Protein AF-A0A6H9LQ82-F1 (afdb_monomer_lite)

Secondary structure (DSSP, 8-state):
--THHHHHHHHHHHHHHHHTT-S---PPP-----------------------------------------PPPHHHHHHHHHHSTTHHHHHTT-HHHHHHHHHHHHHHHHHHHHHHHHHHHHHHHHHHHHHHHH----TT--HHHHHHHHH-SBHHHHHHHHHHH-TTS----SSTTT--B-S-HHHHHHHHHHHHHHHHHHHHHHHHHHHHHHHHHHHHHHHHHHHHHHHHHHHHHHHHHH---EEEEE-TTSSS--EEEEE----

pLDDT: mean 76.28, std 25.63, range [25.38, 98.75]

Structure (mmCIF, N/CA/C/O backbone):
data_AF-A0A6H9LQ82-F1
#
_entry.id   AF-A0A6H9LQ82-F1
#
loop_
_atom_site.group_PDB
_atom_site.id
_atom_site.type_symbol
_atom_site.label_atom_id
_atom_site.label_alt_id
_atom_site.label_comp_id
_atom_site.label_asym_id
_atom_site.label_entity_id
_atom_site.label_seq_id
_atom_site.pdbx_PDB_ins_code
_atom_site.Cartn_x
_atom_site.Cartn_y
_atom_site.Cartn_z
_atom_site.occupancy
_atom_site.B_iso_or_equiv
_atom_site.auth_seq_id
_atom_site.auth_comp_id
_atom_site.auth_asym_id
_atom_site.auth_atom_id
_atom_site.pdbx_PDB_model_num
ATOM 1 N N . MET A 1 1 ? -4.247 -11.956 33.422 1.00 45.41 1 MET A N 1
ATOM 2 C CA . MET A 1 1 ? -3.266 -11.405 32.460 1.00 45.41 1 MET A CA 1
ATOM 3 C C . MET A 1 1 ? -3.564 -9.917 32.278 1.00 45.41 1 MET A C 1
ATOM 5 O O . MET A 1 1 ? -4.656 -9.575 31.847 1.00 45.41 1 MET A O 1
ATOM 9 N N . LYS A 1 2 ? -2.691 -9.041 32.795 1.00 38.75 2 LYS A N 1
ATOM 10 C CA . LYS A 1 2 ? -2.957 -7.606 33.029 1.00 38.75 2 LYS A CA 1
ATOM 11 C C . LYS A 1 2 ? -2.915 -6.787 31.724 1.00 38.75 2 LYS A C 1
ATOM 13 O O . LYS A 1 2 ? -2.070 -7.036 30.870 1.00 38.75 2 LYS A O 1
ATOM 18 N N . MET A 1 3 ? -3.774 -5.763 31.631 1.00 43.75 3 MET A N 1
ATOM 19 C CA . MET A 1 3 ? -3.928 -4.792 30.521 1.00 43.75 3 MET A CA 1
ATOM 20 C C . MET A 1 3 ? -2.629 -4.160 29.986 1.00 43.75 3 MET A C 1
ATOM 22 O O . MET A 1 3 ? -2.626 -3.682 28.855 1.00 43.75 3 MET A O 1
ATOM 26 N N . LYS A 1 4 ? -1.526 -4.175 30.749 1.00 47.69 4 LYS A N 1
ATOM 27 C CA . LYS A 1 4 ? -0.227 -3.651 30.300 1.00 47.69 4 LYS A CA 1
ATOM 28 C C . LYS A 1 4 ? 0.336 -4.398 29.088 1.00 47.69 4 LYS A C 1
ATOM 30 O O . LYS A 1 4 ? 0.975 -3.758 28.264 1.00 47.69 4 LYS A O 1
ATOM 35 N N . ASN A 1 5 ? 0.041 -5.692 28.938 1.00 48.66 5 ASN A N 1
ATOM 36 C CA . ASN A 1 5 ? 0.683 -6.535 27.923 1.00 48.66 5 ASN A CA 1
ATOM 37 C C . ASN A 1 5 ? 0.155 -6.279 26.501 1.00 48.66 5 ASN A C 1
ATOM 39 O O . ASN A 1 5 ? 0.886 -6.452 25.536 1.00 48.66 5 ASN A O 1
ATOM 43 N N . ILE A 1 6 ? -1.098 -5.838 26.350 1.00 52.62 6 ILE A N 1
ATOM 44 C CA . ILE A 1 6 ? -1.701 -5.611 25.023 1.00 52.62 6 ILE A CA 1
ATOM 45 C C . ILE A 1 6 ? -1.169 -4.321 24.389 1.00 52.62 6 ILE A C 1
ATOM 47 O O . ILE A 1 6 ? -0.889 -4.307 23.196 1.00 52.62 6 ILE A O 1
ATOM 51 N N . GLN A 1 7 ? -0.958 -3.265 25.182 1.00 51.69 7 GLN A N 1
ATOM 52 C CA . GLN A 1 7 ? -0.325 -2.038 24.690 1.00 51.69 7 GLN A CA 1
ATOM 53 C C . GLN A 1 7 ? 1.153 -2.251 24.339 1.00 51.69 7 GLN A C 1
ATOM 55 O O . GLN A 1 7 ? 1.617 -1.695 23.350 1.00 51.69 7 GLN A O 1
ATOM 60 N N . THR A 1 8 ? 1.877 -3.097 25.083 1.00 51.62 8 THR A N 1
ATOM 61 C CA . THR A 1 8 ? 3.264 -3.456 24.733 1.00 51.62 8 THR A CA 1
ATOM 62 C C . THR A 1 8 ? 3.315 -4.249 23.434 1.00 51.62 8 THR A C 1
ATOM 64 O O . THR A 1 8 ? 4.109 -3.910 22.568 1.00 51.62 8 THR A O 1
ATOM 67 N N . ILE A 1 9 ? 2.430 -5.233 23.242 1.00 56.84 9 ILE A N 1
ATOM 68 C CA . ILE A 1 9 ? 2.354 -5.998 21.986 1.00 56.84 9 ILE A CA 1
ATOM 69 C C . ILE A 1 9 ? 2.053 -5.070 20.796 1.00 56.84 9 ILE A C 1
ATOM 71 O O . ILE A 1 9 ? 2.701 -5.181 19.761 1.00 56.84 9 ILE A O 1
ATOM 75 N N . PHE A 1 10 ? 1.146 -4.101 20.956 1.00 52.16 10 PHE A N 1
ATOM 76 C CA . PHE A 1 10 ? 0.837 -3.116 19.910 1.00 52.16 10 PHE A CA 1
ATOM 77 C C . PHE A 1 10 ? 2.030 -2.200 19.591 1.00 52.16 10 PHE A C 1
ATOM 79 O O . PHE A 1 10 ? 2.318 -1.940 18.426 1.00 52.16 10 PHE A O 1
ATOM 86 N N . SER A 1 11 ? 2.769 -1.767 20.617 1.00 50.25 11 SER A N 1
ATOM 87 C CA . SER A 1 11 ? 3.983 -0.962 20.449 1.00 50.25 11 SER A CA 1
ATOM 88 C C . SER A 1 11 ? 5.119 -1.752 19.788 1.00 50.25 11 SER A C 1
ATOM 90 O O . SER A 1 11 ? 5.858 -1.184 18.992 1.00 50.25 11 SER A O 1
ATOM 92 N N . TYR A 1 12 ? 5.235 -3.058 20.058 1.00 50.09 12 TYR A N 1
ATOM 93 C CA . TYR A 1 12 ? 6.213 -3.940 19.411 1.00 50.09 12 TYR A CA 1
ATOM 94 C C . TYR A 1 12 ? 5.878 -4.212 17.943 1.00 50.09 12 TYR A C 1
ATOM 96 O O . TYR A 1 12 ? 6.792 -4.248 17.128 1.00 50.09 12 TYR A O 1
ATOM 104 N N . ILE A 1 13 ? 4.598 -4.350 17.583 1.00 53.41 13 ILE A N 1
ATOM 105 C CA . ILE A 1 13 ? 4.174 -4.534 16.183 1.00 53.41 13 ILE A CA 1
ATOM 106 C C . ILE A 1 13 ? 4.440 -3.260 15.364 1.00 53.41 13 ILE A C 1
ATOM 108 O O . ILE A 1 13 ? 4.900 -3.349 14.229 1.00 53.41 13 ILE A O 1
ATOM 112 N N . ILE A 1 14 ? 4.236 -2.078 15.957 1.00 48.44 14 ILE A N 1
ATOM 113 C CA . ILE A 1 14 ? 4.576 -0.788 15.334 1.00 48.44 14 ILE A CA 1
ATOM 114 C C . ILE A 1 14 ? 6.105 -0.596 15.247 1.00 48.44 14 ILE A C 1
ATOM 116 O O . ILE A 1 14 ? 6.600 -0.112 14.233 1.00 48.44 14 ILE A O 1
ATOM 120 N N . PHE A 1 15 ? 6.874 -1.020 16.257 1.00 43.34 15 PHE A N 1
ATOM 121 C CA . PHE A 1 15 ? 8.341 -0.918 16.254 1.00 43.34 15 PHE A CA 1
ATOM 122 C C . PHE A 1 15 ? 9.009 -1.896 15.268 1.00 43.34 15 PHE A C 1
ATOM 124 O O . PHE A 1 15 ? 9.954 -1.522 14.579 1.00 43.34 15 PHE A O 1
ATOM 131 N N . LEU A 1 16 ? 8.475 -3.116 15.114 1.00 43.16 16 LEU A N 1
ATOM 132 C CA . LEU A 1 16 ? 8.914 -4.076 14.088 1.00 43.16 16 LEU A CA 1
ATOM 133 C C . LEU A 1 16 ? 8.713 -3.542 12.659 1.00 43.16 16 LEU A C 1
ATOM 135 O O . LEU A 1 16 ? 9.473 -3.904 11.762 1.00 43.16 16 LEU A O 1
ATOM 139 N N . PHE A 1 17 ? 7.752 -2.635 12.458 1.00 50.44 17 PHE A N 1
ATOM 140 C CA . PHE A 1 17 ? 7.508 -1.982 11.171 1.00 50.44 17 PHE A CA 1
ATOM 141 C C . PHE A 1 17 ? 8.574 -0.946 10.785 1.00 50.44 17 PHE A C 1
ATOM 143 O O . PHE A 1 17 ? 8.820 -0.756 9.598 1.00 50.44 17 PHE A O 1
ATOM 150 N N . ILE A 1 18 ? 9.244 -0.320 11.759 1.00 46.44 18 ILE A N 1
ATOM 151 C CA . ILE A 1 18 ? 10.322 0.655 11.509 1.00 46.44 18 ILE A CA 1
ATOM 152 C C . ILE A 1 18 ? 11.643 -0.063 11.180 1.00 46.44 18 ILE A C 1
ATOM 154 O O . ILE A 1 18 ? 12.458 0.433 10.407 1.00 46.44 18 ILE A O 1
ATOM 158 N N . VAL A 1 19 ? 11.855 -1.262 11.733 1.00 41.84 19 VAL A N 1
ATOM 159 C CA . VAL A 1 19 ? 13.115 -2.007 11.563 1.00 41.84 19 VAL A CA 1
ATOM 160 C C . VAL A 1 19 ? 13.184 -2.740 10.215 1.00 41.84 19 VAL A C 1
ATOM 162 O O . VAL A 1 19 ? 14.265 -2.879 9.654 1.00 41.84 19 VAL A O 1
ATOM 165 N N . SER A 1 20 ? 12.054 -3.144 9.624 1.00 42.53 20 SER A N 1
ATOM 166 C CA . SER A 1 20 ? 12.059 -3.869 8.340 1.00 42.53 20 SER A CA 1
ATOM 167 C C . SER A 1 20 ? 12.241 -2.983 7.092 1.00 42.53 20 SER A C 1
ATOM 169 O O . SER A 1 20 ? 12.310 -3.512 5.984 1.00 42.53 20 SER A O 1
ATOM 171 N N . SER A 1 21 ? 12.335 -1.655 7.241 1.00 43.75 21 SER A N 1
ATOM 172 C CA . SER A 1 21 ? 12.791 -0.730 6.185 1.00 43.75 21 SER A CA 1
ATOM 173 C C . SER A 1 21 ? 14.312 -0.544 6.150 1.00 43.75 21 SER A C 1
ATOM 175 O O . SER A 1 21 ? 14.812 0.185 5.299 1.00 43.75 21 SER A O 1
ATOM 177 N N . ALA A 1 22 ? 15.062 -1.200 7.041 1.00 39.28 22 ALA A N 1
ATOM 178 C CA . ALA A 1 22 ? 16.518 -1.151 7.047 1.00 39.28 22 ALA A CA 1
ATOM 179 C C . ALA A 1 22 ? 17.110 -2.113 6.001 1.00 39.28 22 ALA A C 1
ATOM 181 O O . ALA A 1 22 ? 17.670 -3.157 6.320 1.00 39.28 22 ALA A O 1
ATOM 182 N N . SER A 1 23 ? 16.991 -1.753 4.728 1.00 40.22 23 SER A N 1
ATOM 183 C CA . SER A 1 23 ? 17.995 -2.113 3.726 1.00 40.22 23 SER A CA 1
ATOM 184 C C . SER A 1 23 ? 18.723 -0.824 3.370 1.00 40.22 23 SER A C 1
ATOM 186 O O . SER A 1 23 ? 18.232 -0.032 2.579 1.00 40.22 23 SER A O 1
ATOM 188 N N . ALA A 1 24 ? 19.820 -0.600 4.098 1.00 39.03 24 ALA A N 1
ATOM 189 C CA . ALA A 1 24 ? 20.917 0.328 3.833 1.00 39.03 24 ALA A CA 1
ATOM 190 C C . ALA A 1 24 ? 20.569 1.626 3.075 1.00 39.03 24 ALA A C 1
ATOM 192 O O . ALA A 1 24 ? 20.697 1.707 1.858 1.00 39.03 24 ALA A O 1
ATOM 193 N N . VAL A 1 25 ? 20.244 2.680 3.825 1.00 33.84 25 VAL A N 1
ATOM 194 C CA . VAL A 1 25 ? 20.605 4.042 3.415 1.00 33.84 25 VAL A CA 1
ATOM 195 C C . VAL A 1 25 ? 21.794 4.424 4.285 1.00 33.84 25 VAL A C 1
ATOM 197 O O . VAL A 1 25 ? 21.643 4.729 5.467 1.00 33.84 25 VAL A O 1
ATOM 200 N N . GLU A 1 26 ? 22.988 4.301 3.716 1.00 33.81 26 GLU A N 1
ATOM 201 C CA . GLU A 1 26 ? 24.230 4.797 4.298 1.00 33.81 26 GLU A CA 1
ATOM 202 C C . GLU A 1 26 ? 24.188 6.329 4.183 1.00 33.81 26 GLU A C 1
ATOM 204 O O . GLU A 1 26 ? 24.420 6.906 3.122 1.00 33.81 26 GLU A O 1
ATOM 209 N N . LEU A 1 27 ? 23.731 6.989 5.249 1.00 31.31 27 LEU A N 1
ATOM 210 C CA . LEU A 1 27 ? 23.673 8.446 5.335 1.00 31.31 27 LEU A CA 1
ATOM 211 C C . LEU A 1 27 ? 25.022 8.952 5.838 1.00 31.31 27 LEU A C 1
ATOM 213 O O . LEU A 1 27 ? 25.451 8.596 6.934 1.00 31.31 27 LEU A O 1
ATOM 217 N N . ALA A 1 28 ? 25.662 9.784 5.018 1.00 32.97 28 ALA A N 1
ATOM 218 C CA . ALA A 1 28 ? 26.845 10.551 5.374 1.00 32.97 28 ALA A CA 1
ATOM 219 C C . ALA A 1 28 ? 26.643 11.304 6.703 1.00 32.97 28 ALA A C 1
ATOM 221 O O . ALA A 1 28 ? 25.580 11.874 6.962 1.00 32.97 28 ALA A O 1
ATOM 222 N N . GLU A 1 29 ? 27.675 11.276 7.543 1.00 43.22 29 GLU A N 1
ATOM 223 C CA . GLU A 1 29 ? 27.710 11.889 8.868 1.00 43.22 29 GLU A CA 1
ATOM 224 C C . GLU A 1 29 ? 27.787 13.421 8.773 1.00 43.22 29 GLU A C 1
ATOM 226 O O . GLU A 1 29 ? 28.750 13.948 8.231 1.00 43.22 29 GLU A O 1
ATOM 231 N N . GLU A 1 30 ? 26.831 14.139 9.372 1.00 37.34 30 GLU A N 1
ATOM 232 C CA . GLU A 1 30 ? 27.020 15.525 9.829 1.00 37.34 30 GLU A CA 1
ATOM 233 C C . GLU A 1 30 ? 26.277 15.738 11.172 1.00 37.34 30 GLU A C 1
ATOM 235 O O . GLU A 1 30 ? 25.179 15.196 11.373 1.00 37.34 30 GLU A O 1
ATOM 240 N N . PRO A 1 31 ? 26.848 16.493 12.134 1.00 43.66 31 PRO A N 1
ATOM 241 C CA . PRO A 1 31 ? 26.444 16.465 13.530 1.00 43.66 31 PRO A CA 1
ATOM 242 C C . PRO A 1 31 ? 25.466 17.598 13.843 1.00 43.66 31 PRO A C 1
ATOM 244 O O . PRO A 1 31 ? 25.861 18.722 14.137 1.00 43.66 31 PRO A O 1
ATOM 247 N N . ILE A 1 32 ? 24.168 17.302 13.881 1.00 34.94 32 ILE A N 1
ATOM 248 C CA . ILE A 1 32 ? 23.197 18.198 14.525 1.00 34.94 32 ILE A CA 1
ATOM 249 C C . ILE A 1 32 ? 22.373 17.387 15.517 1.00 34.94 32 ILE A C 1
ATOM 251 O O . ILE A 1 32 ? 21.269 16.919 15.256 1.00 34.94 32 ILE A O 1
ATOM 255 N N . GLN A 1 33 ? 22.947 17.241 16.709 1.00 46.53 33 GLN A N 1
ATOM 256 C CA . GLN A 1 33 ? 22.201 16.951 17.925 1.00 46.53 33 GLN A CA 1
ATOM 257 C C . GLN A 1 33 ? 21.279 18.143 18.206 1.00 46.53 33 GLN A C 1
ATOM 259 O O . GLN A 1 33 ? 21.666 19.097 18.879 1.00 46.53 33 GLN A O 1
ATOM 264 N N . SER A 1 34 ? 20.045 18.096 17.713 1.00 37.41 34 SER A N 1
ATOM 265 C CA . SER A 1 34 ? 18.970 18.901 18.278 1.00 37.41 34 SER A CA 1
ATOM 266 C C . SER A 1 34 ? 17.819 17.989 18.684 1.00 37.41 34 SER A C 1
ATOM 268 O O . SER A 1 34 ? 17.261 17.209 17.915 1.00 37.41 34 SER A O 1
ATOM 270 N N . ARG A 1 35 ? 17.522 18.039 19.982 1.00 41.06 35 ARG A N 1
ATOM 271 C CA . ARG A 1 35 ? 16.394 17.363 20.606 1.00 41.06 35 ARG A CA 1
ATOM 272 C C . ARG A 1 35 ? 15.101 17.815 19.929 1.00 41.06 35 ARG A C 1
ATOM 274 O O . ARG A 1 35 ? 14.617 18.906 20.214 1.00 41.06 35 ARG A O 1
ATOM 281 N N . LEU A 1 36 ? 14.483 16.950 19.135 1.00 31.61 36 LEU A N 1
ATOM 282 C CA . LEU A 1 36 ? 13.067 17.084 18.813 1.00 31.61 36 LEU A CA 1
ATOM 283 C C . LEU A 1 36 ? 12.244 16.465 19.948 1.00 31.61 36 LEU A C 1
ATOM 285 O O . LEU A 1 36 ? 11.798 15.324 19.881 1.00 31.61 36 LEU A O 1
ATOM 289 N N . GLN A 1 37 ? 12.037 17.240 21.015 1.00 40.22 37 GLN A N 1
ATOM 290 C CA . GLN A 1 37 ? 10.814 17.105 21.805 1.00 40.22 37 GLN A CA 1
ATOM 291 C C . GLN A 1 37 ? 9.682 17.721 20.978 1.00 40.22 37 GLN A C 1
ATOM 293 O O . GLN A 1 37 ? 9.388 18.908 21.095 1.00 40.22 37 GLN A O 1
ATOM 298 N N . SER A 1 38 ? 9.063 16.934 20.101 1.00 41.12 38 SER A N 1
ATOM 299 C CA . SER A 1 38 ? 7.821 17.347 19.459 1.00 41.12 38 SER A CA 1
ATOM 300 C C . SER A 1 38 ? 6.680 17.205 20.465 1.00 41.12 38 SER A C 1
ATOM 302 O O . SER A 1 38 ? 6.060 16.155 20.624 1.00 41.12 38 SER A O 1
ATOM 304 N N . ASN A 1 39 ? 6.383 18.304 21.156 1.00 36.28 39 ASN A N 1
ATOM 305 C CA . ASN A 1 39 ? 5.036 18.524 21.653 1.00 36.28 39 ASN A CA 1
ATOM 306 C C . ASN A 1 39 ? 4.143 18.647 20.417 1.00 36.28 39 ASN A C 1
ATOM 308 O O . ASN A 1 39 ? 4.137 19.681 19.753 1.00 36.28 39 ASN A O 1
ATOM 312 N N . ILE A 1 40 ? 3.426 17.575 20.074 1.00 36.88 40 ILE A N 1
ATOM 313 C CA . ILE A 1 40 ? 2.290 17.675 19.159 1.00 36.88 40 ILE A CA 1
ATOM 314 C C . ILE A 1 40 ? 1.279 18.566 19.875 1.00 36.88 40 ILE A C 1
ATOM 316 O O . ILE A 1 40 ? 0.592 18.144 20.806 1.00 36.88 40 ILE A O 1
ATOM 320 N N . LEU A 1 41 ? 1.299 19.836 19.484 1.00 37.47 41 LEU A N 1
ATOM 321 C CA . LEU A 1 41 ? 0.419 20.890 19.938 1.00 37.47 41 LEU A CA 1
ATOM 322 C C . LEU A 1 41 ? -1.007 20.480 19.549 1.00 37.47 41 LEU A C 1
ATOM 324 O O . LEU A 1 41 ? -1.427 20.644 18.406 1.00 37.47 41 LEU A O 1
ATOM 328 N N . PHE A 1 42 ? -1.750 19.887 20.483 1.00 37.03 42 PHE A N 1
ATOM 329 C CA . PHE A 1 42 ? -3.201 19.921 20.401 1.00 37.03 42 PHE A CA 1
ATOM 330 C C . PHE A 1 42 ? -3.574 21.375 20.652 1.00 37.03 42 PHE A C 1
ATOM 332 O O . PHE A 1 42 ? -3.532 21.825 21.794 1.00 37.03 42 PHE A O 1
ATOM 339 N N . ALA A 1 43 ? -3.828 22.106 19.567 1.00 34.25 43 ALA A N 1
ATOM 340 C CA . ALA A 1 43 ? -4.421 23.426 19.621 1.00 34.25 43 ALA A CA 1
ATOM 341 C C . ALA A 1 43 ? -5.710 23.323 20.445 1.00 34.25 43 ALA A C 1
ATOM 343 O O . ALA A 1 43 ? -6.693 22.694 20.046 1.00 34.25 43 ALA A O 1
ATOM 344 N N . ASP A 1 44 ? -5.621 23.862 21.652 1.00 36.97 44 ASP A N 1
ATOM 345 C CA . ASP A 1 44 ? -6.734 24.349 22.438 1.00 36.97 44 ASP A CA 1
ATOM 346 C C . ASP A 1 44 ? -7.335 25.524 21.666 1.00 36.97 44 ASP A C 1
ATOM 348 O O . ASP A 1 44 ? -6.923 26.667 21.819 1.00 36.97 44 ASP A O 1
ATOM 352 N N . GLU A 1 45 ? -8.234 25.217 20.736 1.00 34.22 45 GLU A N 1
ATOM 353 C CA . GLU A 1 45 ? -9.164 26.202 20.201 1.00 34.22 45 GLU A CA 1
ATOM 354 C C . GLU A 1 45 ? -10.543 25.863 20.753 1.00 34.22 45 GLU A C 1
ATOM 356 O O . GLU A 1 45 ? -11.322 25.079 20.202 1.00 34.22 45 GLU A O 1
ATOM 361 N N . SER A 1 46 ? -10.804 26.454 21.916 1.00 31.72 46 SER A N 1
ATOM 362 C CA . SER A 1 46 ? -12.132 26.818 22.377 1.00 31.72 46 SER A CA 1
ATOM 363 C C . SER A 1 46 ? -12.905 27.465 21.229 1.00 31.72 46 SER A C 1
ATOM 365 O O . SER A 1 46 ? -12.626 28.590 20.814 1.00 31.72 46 SER A O 1
ATOM 367 N N . TRP A 1 47 ? -13.887 26.742 20.704 1.00 26.31 47 TRP A N 1
ATOM 368 C CA . TRP A 1 47 ? -14.864 27.299 19.783 1.00 26.31 47 TRP A CA 1
ATOM 369 C C . TRP A 1 47 ? -15.815 28.196 20.586 1.00 26.31 47 TRP A C 1
ATOM 371 O O . TRP A 1 47 ? -16.840 27.740 21.092 1.00 26.31 47 TRP A O 1
ATOM 381 N N . GLU A 1 48 ? -15.424 29.457 20.775 1.00 32.25 48 GLU A N 1
ATOM 382 C CA . GLU A 1 48 ? -16.309 30.501 21.283 1.00 32.25 48 GLU A CA 1
ATOM 383 C C . GLU A 1 48 ? -17.272 30.916 20.167 1.00 32.25 48 GLU A C 1
ATOM 385 O O . GLU A 1 48 ? -16.879 31.539 19.179 1.00 32.25 48 GLU A O 1
ATOM 390 N N . ILE A 1 49 ? -18.549 30.555 20.318 1.00 28.78 49 ILE A N 1
ATOM 391 C CA . ILE A 1 49 ? -19.632 31.210 19.585 1.00 28.78 49 ILE A CA 1
ATOM 392 C C . ILE A 1 49 ? -20.150 32.375 20.413 1.00 28.78 49 ILE A C 1
ATOM 394 O O . ILE A 1 49 ? -20.503 32.222 21.581 1.00 28.78 49 ILE A O 1
ATOM 398 N N . GLY A 1 50 ? -20.190 33.518 19.731 1.00 28.78 50 GLY A N 1
ATOM 399 C CA . GLY A 1 50 ? -20.552 34.828 20.233 1.00 28.78 50 GLY A CA 1
ATOM 400 C C . GLY A 1 50 ? -21.905 34.912 20.930 1.00 28.78 50 GLY A C 1
ATOM 401 O O . GLY A 1 50 ? -22.883 34.247 20.580 1.00 28.78 50 GLY A O 1
ATOM 402 N N . ASP A 1 51 ? -21.903 35.826 21.893 1.00 33.59 51 ASP A N 1
ATOM 403 C CA . ASP A 1 51 ? -23.025 36.351 22.649 1.00 33.59 51 ASP A CA 1
ATOM 404 C C . ASP A 1 51 ? -24.285 36.595 21.808 1.00 33.59 51 ASP A C 1
ATOM 406 O O . ASP A 1 51 ? -24.313 37.415 20.888 1.00 33.59 51 ASP A O 1
ATOM 410 N N . SER A 1 52 ? -25.391 35.995 22.243 1.00 29.73 52 SER A N 1
ATOM 411 C CA . SER A 1 52 ? -26.698 36.638 22.135 1.00 29.73 52 SER A CA 1
ATOM 412 C C . SER A 1 52 ? -27.385 36.553 23.493 1.00 29.73 52 SER A C 1
ATOM 414 O O . SER A 1 52 ? -27.637 35.481 24.037 1.00 29.73 52 SER A O 1
ATOM 416 N N . LYS A 1 53 ? -27.604 37.729 24.085 1.00 34.69 53 LYS A N 1
ATOM 417 C CA . LYS A 1 53 ? -28.284 37.908 25.365 1.00 34.69 53 LYS A CA 1
ATOM 418 C C . LYS A 1 53 ? -29.734 37.450 25.235 1.00 34.69 53 LYS A C 1
ATOM 420 O O . LYS A 1 53 ? -30.471 37.968 24.398 1.00 34.69 53 LYS A O 1
ATOM 425 N N . THR A 1 54 ? -30.173 36.554 26.111 1.00 26.69 54 THR A N 1
ATOM 426 C CA . THR A 1 54 ? -31.589 36.451 26.476 1.00 26.69 54 THR A CA 1
ATOM 427 C C . THR A 1 54 ? -31.690 36.066 27.949 1.00 26.69 54 THR A C 1
ATOM 429 O O . THR A 1 54 ? -31.364 34.954 28.341 1.00 26.69 54 THR A O 1
ATOM 432 N N . GLU A 1 55 ? -32.024 37.094 28.724 1.00 28.55 55 GLU A N 1
ATOM 433 C CA . GLU A 1 55 ? -32.639 37.163 30.054 1.00 28.55 55 GLU A CA 1
ATOM 434 C C . GLU A 1 55 ? -32.606 35.925 30.967 1.00 28.55 55 GLU A C 1
ATOM 436 O O . GLU A 1 55 ? -33.228 34.892 30.719 1.00 28.55 55 GLU A O 1
ATOM 441 N N . GLU A 1 56 ? -31.946 36.123 32.114 1.00 29.78 56 GLU A N 1
ATOM 442 C CA . GLU A 1 56 ? -32.117 35.351 33.340 1.00 29.78 56 GLU A CA 1
ATOM 443 C C . GLU A 1 56 ? -33.601 35.213 33.694 1.00 29.78 56 GLU A C 1
ATOM 445 O O . GLU A 1 56 ? -34.298 36.198 33.940 1.00 29.78 56 GLU A O 1
ATOM 450 N N . ASN A 1 57 ? -34.070 33.973 33.807 1.00 25.38 57 ASN A N 1
ATOM 451 C CA . ASN A 1 57 ? -35.244 33.673 34.606 1.00 25.38 57 ASN A CA 1
ATOM 452 C C . ASN A 1 57 ? -34.873 32.590 35.614 1.00 25.38 57 ASN A C 1
ATOM 454 O O . ASN A 1 57 ? -34.738 31.407 35.298 1.00 25.38 57 ASN A O 1
ATOM 458 N N . THR A 1 58 ? -34.636 33.051 36.834 1.00 36.19 58 THR A N 1
ATOM 459 C CA . THR A 1 58 ? -34.274 32.273 38.008 1.00 36.19 58 THR A CA 1
ATOM 460 C C . THR A 1 58 ? -35.416 31.322 38.358 1.00 36.19 58 THR A C 1
ATOM 462 O O . THR A 1 58 ? -36.402 31.712 38.982 1.00 36.19 58 THR A O 1
ATOM 465 N N . LYS A 1 59 ? -35.281 30.049 37.986 1.00 26.50 59 LYS A N 1
ATOM 466 C CA . LYS A 1 59 ? -35.975 28.950 38.658 1.00 26.50 59 LYS A CA 1
ATOM 467 C C . LYS A 1 59 ? -34.942 27.959 39.156 1.00 26.50 59 LYS A C 1
ATOM 469 O O . LYS A 1 59 ? -34.248 27.303 38.387 1.00 26.50 59 LYS A O 1
ATOM 474 N N . SER A 1 60 ? -34.825 27.923 40.475 1.00 38.69 60 SER A N 1
ATOM 475 C CA . SER A 1 60 ? -34.207 26.853 41.237 1.00 38.69 60 SER A CA 1
ATOM 476 C C . SER A 1 60 ? -35.002 25.572 40.992 1.00 38.69 60 SER A C 1
ATOM 478 O O . SER A 1 60 ? -35.932 25.272 41.737 1.00 38.69 60 SER A O 1
ATOM 480 N N . ASP A 1 61 ? -34.667 24.867 39.917 1.00 30.52 61 ASP A N 1
ATOM 481 C CA . ASP A 1 61 ? -35.096 23.493 39.705 1.00 30.52 61 ASP A CA 1
ATOM 482 C C . ASP A 1 61 ? -34.024 22.586 40.304 1.00 30.52 61 ASP A C 1
ATOM 484 O O . ASP A 1 61 ? -32.867 22.567 39.874 1.00 30.52 61 ASP A O 1
ATOM 488 N N . ASP A 1 62 ? -34.419 21.868 41.349 1.00 31.75 62 ASP A N 1
ATOM 489 C CA . ASP A 1 62 ? -33.636 20.831 41.998 1.00 31.75 62 ASP A CA 1
ATOM 490 C C . ASP A 1 62 ? -33.059 19.885 40.937 1.00 31.75 62 ASP A C 1
ATOM 492 O O . ASP A 1 62 ? -33.781 19.112 40.300 1.00 31.75 62 ASP A O 1
ATOM 496 N N . ILE A 1 63 ? -31.740 19.939 40.729 1.00 33.97 63 ILE A N 1
ATOM 497 C CA . ILE A 1 63 ? -31.042 19.024 39.826 1.00 33.97 63 ILE A CA 1
ATOM 498 C C . ILE A 1 63 ? -31.059 17.643 40.483 1.00 33.97 63 ILE A C 1
ATOM 500 O O . ILE A 1 63 ? -30.126 17.233 41.178 1.00 33.97 63 ILE A O 1
ATOM 504 N N . GLN A 1 64 ? -32.131 16.892 40.238 1.00 31.39 64 GLN A N 1
ATOM 505 C CA . GLN A 1 64 ? -32.095 15.447 40.329 1.00 31.39 64 GLN A CA 1
ATOM 506 C C . GLN A 1 64 ? -31.094 14.945 39.289 1.00 31.39 64 GLN A C 1
ATOM 508 O O . GLN A 1 64 ? -31.398 14.813 38.102 1.00 31.39 64 GLN A O 1
ATOM 513 N N . TYR A 1 65 ? -29.883 14.628 39.747 1.00 34.59 65 TYR A N 1
ATOM 514 C CA . TYR A 1 65 ? -28.955 13.764 39.027 1.00 34.59 65 TYR A CA 1
ATOM 515 C C . TYR A 1 65 ? -29.567 12.358 38.930 1.00 34.59 65 TYR A C 1
ATOM 517 O O . TYR A 1 65 ? -29.167 11.425 39.626 1.00 34.59 65 TYR A O 1
ATOM 525 N N . SER A 1 66 ? -30.550 12.183 38.044 1.00 33.91 66 SER A N 1
ATOM 526 C CA . SER A 1 66 ? -30.898 10.858 37.553 1.00 33.91 66 SER A CA 1
ATOM 527 C C . SER A 1 66 ? -29.726 10.401 36.688 1.00 33.91 66 SER A C 1
ATOM 529 O O . SER A 1 66 ? -29.546 10.794 35.536 1.00 33.91 66 SER A O 1
ATOM 531 N N . SER A 1 67 ? -28.843 9.600 37.274 1.00 43.97 67 SER A N 1
ATOM 532 C CA . SER A 1 67 ? -27.865 8.844 36.502 1.00 43.97 67 SER A CA 1
ATOM 533 C C . SER A 1 67 ? -28.632 7.778 35.718 1.00 43.97 67 SER A C 1
ATOM 535 O O . SER A 1 67 ? -28.702 6.618 36.111 1.00 43.97 67 SER A O 1
ATOM 537 N N . GLN A 1 68 ? -29.269 8.179 34.611 1.00 47.66 68 GLN A N 1
ATOM 538 C CA . GLN A 1 68 ? -29.848 7.242 33.659 1.00 47.66 68 GLN A CA 1
ATOM 539 C C . GLN A 1 68 ? -28.723 6.332 33.168 1.00 47.66 68 GLN A C 1
ATOM 541 O O . GLN A 1 68 ? -27.867 6.717 32.368 1.00 47.66 68 GLN A O 1
ATOM 546 N N . THR A 1 69 ? -28.702 5.109 33.682 1.00 58.72 69 THR A N 1
ATOM 547 C CA . THR A 1 69 ? -27.729 4.087 33.324 1.00 58.72 69 THR A CA 1
ATOM 548 C C . THR A 1 69 ? -28.033 3.599 31.904 1.00 58.72 69 THR A C 1
ATOM 550 O O . THR A 1 69 ? -28.760 2.638 31.662 1.00 58.72 69 THR A O 1
ATOM 553 N N . LYS A 1 70 ? -27.510 4.319 30.906 1.00 77.88 70 LYS A N 1
ATOM 554 C CA . LYS A 1 70 ? -27.756 4.033 29.489 1.00 77.88 70 LYS A CA 1
ATOM 555 C C . LYS A 1 70 ? -27.069 2.731 29.078 1.00 77.88 70 LYS A C 1
ATOM 557 O O . LYS A 1 70 ? -25.846 2.659 28.992 1.00 77.88 70 LYS A O 1
ATOM 562 N N . LYS A 1 71 ? -27.863 1.709 28.755 1.00 87.31 71 LYS A N 1
ATOM 563 C CA . LYS A 1 71 ? -27.375 0.476 28.124 1.00 87.31 71 LYS A CA 1
ATOM 564 C C . LYS A 1 71 ? -27.036 0.733 26.651 1.00 87.31 71 LYS A C 1
ATOM 566 O O . LYS A 1 71 ? -27.827 1.323 25.915 1.00 87.31 71 LYS A O 1
ATOM 571 N N . TYR A 1 72 ? -25.882 0.254 26.199 1.00 92.19 72 TYR A N 1
ATOM 572 C CA . TYR A 1 72 ? -25.423 0.404 24.817 1.00 92.19 72 TYR A CA 1
ATOM 573 C C . TYR A 1 72 ? -25.836 -0.790 23.951 1.00 92.19 72 TYR A C 1
ATOM 575 O O . TYR A 1 72 ? -25.769 -1.947 24.381 1.00 92.19 72 TYR A O 1
ATOM 583 N N . SER A 1 73 ? -26.230 -0.516 22.703 1.00 95.00 73 SER A N 1
ATOM 584 C CA . SER A 1 73 ? -26.537 -1.556 21.715 1.00 95.00 73 SER A CA 1
ATOM 585 C C . SER A 1 73 ? -25.253 -2.107 21.096 1.00 95.00 73 SER A C 1
ATOM 587 O O . SER A 1 73 ? -24.471 -1.358 20.509 1.00 95.00 73 SER A O 1
ATOM 589 N N . LEU A 1 74 ? -25.064 -3.427 21.185 1.00 94.25 74 LEU A N 1
ATOM 590 C CA . LEU A 1 74 ? -23.899 -4.103 20.615 1.00 94.25 74 LEU A CA 1
ATOM 591 C C . LEU A 1 74 ? -23.854 -3.982 19.087 1.00 94.25 74 LEU A C 1
ATOM 593 O O . LEU A 1 74 ? -22.808 -3.652 18.540 1.00 94.25 74 LEU A O 1
ATOM 597 N N . GLY A 1 75 ? -24.985 -4.200 18.409 1.00 95.12 75 GLY A N 1
ATOM 598 C CA . GLY A 1 75 ? -25.054 -4.141 16.946 1.00 95.12 75 GLY A CA 1
ATOM 599 C C . GLY A 1 75 ? -24.689 -2.762 16.397 1.00 95.12 75 GLY A C 1
ATOM 600 O O . GLY A 1 75 ? -23.883 -2.666 15.477 1.00 95.12 75 GLY A O 1
ATOM 601 N N . LYS A 1 76 ? -25.200 -1.686 17.019 1.00 96.56 76 LYS A N 1
ATOM 602 C CA . LYS A 1 76 ? -24.850 -0.307 16.633 1.00 96.56 76 LYS A CA 1
ATOM 603 C C . LYS A 1 76 ? -23.360 -0.031 16.821 1.00 96.56 76 LYS A C 1
ATOM 605 O O . LYS A 1 76 ? -22.720 0.510 15.928 1.00 96.56 76 LYS A O 1
ATOM 610 N N . ALA A 1 77 ? -22.808 -0.435 17.963 1.00 95.81 77 ALA A N 1
ATOM 611 C CA . ALA A 1 77 ? -21.399 -0.225 18.269 1.00 95.81 77 ALA A CA 1
ATOM 612 C C . ALA A 1 77 ? -20.479 -0.956 17.274 1.00 95.81 77 ALA A C 1
ATOM 614 O O . ALA A 1 77 ? -19.530 -0.362 16.768 1.00 95.81 77 ALA A O 1
ATOM 615 N N . VAL A 1 78 ? -20.795 -2.215 16.952 1.00 97.25 78 VAL A N 1
ATOM 616 C CA . VAL A 1 78 ? -20.059 -3.016 15.963 1.00 97.25 78 VAL A CA 1
ATOM 617 C C . VAL A 1 78 ? -20.146 -2.396 14.572 1.00 97.25 78 VAL A C 1
ATOM 619 O O . VAL A 1 78 ? -19.109 -2.212 13.943 1.00 97.25 78 VAL A O 1
ATOM 622 N N . LEU A 1 79 ? -21.349 -2.034 14.112 1.00 97.62 79 LEU A N 1
ATOM 623 C CA . LEU A 1 79 ? -21.542 -1.405 12.803 1.00 97.62 79 LEU A CA 1
ATOM 624 C C . LEU A 1 79 ? -20.706 -0.128 12.676 1.00 97.62 79 LEU A C 1
ATOM 626 O O . LEU A 1 79 ? -20.006 0.063 11.688 1.00 97.62 79 LEU A O 1
ATOM 630 N N . TYR A 1 80 ? -20.733 0.719 13.702 1.00 97.75 80 TYR A N 1
ATOM 631 C CA . TYR A 1 80 ? -19.953 1.949 13.722 1.00 97.75 80 TYR A CA 1
ATOM 632 C C . TYR A 1 80 ? -18.446 1.689 13.645 1.00 97.75 80 TYR A C 1
ATOM 634 O O . TYR A 1 80 ? -17.785 2.298 12.810 1.00 97.75 80 TYR A O 1
ATOM 642 N N . SER A 1 81 ? -17.900 0.770 14.449 1.00 95.69 81 SER A N 1
ATOM 643 C CA . SER A 1 81 ? -16.470 0.424 14.383 1.00 95.69 81 SER A CA 1
ATOM 644 C C . SER A 1 81 ? -16.062 -0.265 13.076 1.00 95.69 81 SER A C 1
ATOM 646 O O . SER A 1 81 ? -14.915 -0.123 12.662 1.00 95.69 81 SER A O 1
ATOM 648 N N . ALA A 1 82 ? -16.971 -0.996 12.425 1.00 95.56 82 ALA A N 1
ATOM 649 C CA . ALA A 1 82 ? -16.714 -1.622 11.129 1.00 95.56 82 ALA A CA 1
ATOM 650 C C . ALA A 1 82 ? -16.657 -0.591 9.989 1.00 95.56 82 ALA A C 1
ATOM 652 O O . ALA A 1 82 ? -15.799 -0.695 9.115 1.00 95.56 82 ALA A O 1
ATOM 653 N N . LEU A 1 83 ? -17.548 0.410 10.016 1.00 95.50 83 LEU A N 1
ATOM 654 C CA . LEU A 1 83 ? -17.563 1.502 9.039 1.00 95.50 83 LEU A CA 1
ATOM 655 C C . LEU A 1 83 ? -16.320 2.382 9.172 1.00 95.50 83 LEU A C 1
ATOM 657 O O . LEU A 1 83 ? -15.621 2.630 8.190 1.00 95.50 83 LEU A O 1
ATOM 661 N N . LEU A 1 84 ? -16.037 2.829 10.395 1.00 96.88 84 LEU A N 1
ATOM 662 C CA . LEU A 1 84 ? -14.874 3.650 10.694 1.00 96.88 84 LEU A CA 1
ATOM 663 C C . LEU A 1 84 ? -14.317 3.266 12.072 1.00 96.88 84 LEU A C 1
ATOM 665 O O . LEU A 1 84 ? -15.001 3.464 13.090 1.00 96.88 84 LEU A O 1
ATOM 669 N N . PRO A 1 85 ? -13.075 2.754 12.131 1.00 96.56 85 PRO A N 1
ATOM 670 C CA . PRO A 1 85 ? -12.428 2.408 13.387 1.00 96.56 85 PRO A CA 1
ATOM 671 C C . PRO A 1 85 ? -12.510 3.561 14.388 1.00 96.56 85 PRO A C 1
ATOM 673 O O . PRO A 1 85 ? -12.124 4.686 14.089 1.00 96.56 85 PRO A O 1
ATOM 676 N N . GLY A 1 86 ? -13.026 3.291 15.588 1.00 95.50 86 GLY A N 1
ATOM 677 C CA . GLY A 1 86 ? -13.165 4.291 16.650 1.00 95.50 86 GLY A CA 1
ATOM 678 C C . GLY A 1 86 ? -14.551 4.924 16.800 1.00 95.50 86 GLY A C 1
ATOM 679 O O . GLY A 1 86 ? -14.825 5.465 17.876 1.00 95.50 86 GLY A O 1
ATOM 680 N N . LEU A 1 87 ? -15.459 4.829 15.816 1.00 96.94 87 LEU A N 1
ATOM 681 C CA . LEU A 1 87 ? -16.828 5.352 15.981 1.00 96.94 87 LEU A CA 1
ATOM 682 C C . LEU A 1 87 ? -17.622 4.567 17.028 1.00 96.94 87 LEU A C 1
ATOM 684 O O . LEU A 1 87 ? -18.318 5.166 17.848 1.00 96.94 87 LEU A O 1
ATOM 688 N N . GLY A 1 88 ? -17.507 3.236 17.045 1.00 96.31 88 GLY A N 1
ATOM 689 C CA . GLY A 1 88 ? -18.174 2.413 18.053 1.00 96.31 88 GLY A CA 1
ATOM 690 C C . GLY A 1 88 ? -17.658 2.708 19.462 1.00 96.31 88 GLY A C 1
ATOM 691 O O . GLY A 1 88 ? -18.452 2.853 20.390 1.00 96.31 88 GLY A O 1
ATOM 692 N N . GLN A 1 89 ? -16.344 2.892 19.618 1.00 97.12 89 GLN A N 1
ATOM 693 C CA . GLN A 1 89 ? -15.720 3.331 20.869 1.00 97.12 89 GLN A CA 1
ATOM 694 C C . GLN A 1 89 ? -16.270 4.690 21.312 1.00 97.12 89 GLN A C 1
ATOM 696 O O . GLN A 1 89 ? -16.614 4.861 22.482 1.00 97.12 89 GLN A O 1
ATOM 701 N N . ARG A 1 90 ? -16.412 5.646 20.386 1.00 97.31 90 ARG A N 1
ATOM 702 C CA . ARG A 1 90 ? -17.016 6.952 20.679 1.00 97.31 90 ARG A CA 1
ATOM 703 C C . ARG A 1 90 ? -18.475 6.821 21.113 1.00 97.31 90 ARG A C 1
ATOM 705 O O . ARG A 1 90 ? -18.874 7.468 22.076 1.00 97.31 90 ARG A O 1
ATOM 712 N N . TYR A 1 91 ? -19.240 5.942 20.467 1.00 96.06 91 TYR A N 1
ATOM 713 C CA . TYR A 1 91 ? -20.634 5.659 20.821 1.00 96.06 91 TYR A CA 1
ATOM 714 C C . TYR A 1 91 ? -20.796 5.143 22.261 1.00 96.06 91 TYR A C 1
ATOM 716 O O . TYR A 1 91 ? -21.763 5.510 22.927 1.00 96.06 91 TYR A O 1
ATOM 724 N N . VAL A 1 92 ? -19.838 4.359 22.768 1.00 95.81 92 VAL A N 1
ATOM 725 C CA . VAL A 1 92 ? -19.818 3.878 24.166 1.00 95.81 92 VAL A CA 1
ATOM 726 C C . VAL A 1 92 ? -19.016 4.770 25.127 1.00 95.81 92 VAL A C 1
ATOM 728 O O . VAL A 1 92 ? -18.648 4.339 26.219 1.00 95.81 92 VAL A O 1
ATOM 731 N N . GLY A 1 93 ? -18.711 6.013 24.737 1.00 93.31 93 GLY A N 1
ATOM 732 C CA . GLY A 1 93 ? -18.046 7.000 25.599 1.00 93.31 93 GLY A CA 1
ATOM 733 C C . GLY A 1 93 ? -16.537 6.798 25.791 1.00 93.31 93 GLY A C 1
ATOM 734 O O . GLY A 1 93 ? -15.935 7.396 26.680 1.00 93.31 93 GLY A O 1
ATOM 735 N N . LYS A 1 94 ? -15.883 5.966 24.972 1.00 96.19 94 LYS A N 1
ATOM 736 C CA . LYS A 1 94 ? -14.433 5.704 25.036 1.00 96.19 94 LYS A CA 1
ATOM 737 C C . LYS A 1 94 ? -13.644 6.676 24.158 1.00 96.19 94 LYS A C 1
ATOM 739 O O . LYS A 1 94 ? -13.008 6.275 23.183 1.00 96.19 94 LYS A O 1
ATOM 744 N N . SER A 1 95 ? -13.640 7.957 24.534 1.00 93.38 95 SER A N 1
ATOM 745 C CA . SER A 1 95 ? -13.002 9.035 23.759 1.00 93.38 95 SER A CA 1
ATOM 746 C C . SER A 1 95 ? -11.510 8.814 23.497 1.00 93.38 95 SER A C 1
ATOM 748 O O . SER A 1 95 ? -11.068 8.972 22.363 1.00 93.38 95 SER A O 1
ATOM 750 N N . THR A 1 96 ? -10.728 8.394 24.496 1.00 95.19 96 THR A N 1
ATOM 751 C CA . THR A 1 96 ? -9.282 8.167 24.310 1.00 95.19 96 THR A CA 1
ATOM 752 C C . THR A 1 96 ? -9.004 7.065 23.290 1.00 95.19 96 THR A C 1
ATOM 754 O O . THR A 1 96 ? -8.183 7.250 22.398 1.00 95.19 96 THR A O 1
ATOM 757 N N . LYS A 1 97 ? -9.731 5.941 23.366 1.00 94.00 97 LYS A N 1
ATOM 758 C CA . LYS A 1 97 ? -9.596 4.848 22.392 1.00 94.00 97 LYS A CA 1
ATOM 759 C C . LYS A 1 97 ? -10.029 5.283 20.993 1.00 94.00 97 LYS A C 1
ATOM 761 O O . LYS A 1 97 ? -9.346 4.985 20.022 1.00 94.00 97 LYS A O 1
ATOM 766 N N . SER A 1 98 ? -11.141 6.013 20.899 1.00 96.31 98 SER A N 1
ATOM 767 C CA . SER A 1 98 ? -11.648 6.554 19.636 1.00 96.31 98 SER A CA 1
ATOM 768 C C . SER A 1 98 ? -10.610 7.433 18.929 1.00 96.31 98 SER A C 1
ATOM 770 O O . SER A 1 98 ? -10.366 7.222 17.745 1.00 96.31 98 SER A O 1
ATOM 772 N N . LYS A 1 99 ? -9.938 8.341 19.655 1.00 97.06 99 LYS A N 1
ATOM 773 C CA . LYS A 1 99 ? -8.866 9.186 19.098 1.00 97.06 99 LYS A CA 1
ATOM 774 C C . LYS A 1 99 ? -7.716 8.360 18.511 1.00 97.06 99 LYS A C 1
ATOM 776 O O . LYS A 1 99 ? -7.243 8.686 17.430 1.00 97.06 99 LYS A O 1
ATOM 781 N N . VAL A 1 100 ? -7.298 7.286 19.188 1.00 96.88 100 VAL A N 1
ATOM 782 C CA . VAL A 1 100 ? -6.227 6.398 18.696 1.00 96.88 100 VAL A CA 1
ATOM 783 C C . VAL A 1 100 ? -6.632 5.712 17.391 1.00 96.88 100 VAL A C 1
ATOM 785 O O . VAL A 1 100 ? -5.863 5.739 16.434 1.00 96.88 100 VAL A O 1
ATOM 788 N N . TYR A 1 101 ? -7.842 5.148 17.316 1.00 97.62 101 TYR A N 1
ATOM 789 C CA . TYR A 1 101 ? -8.311 4.515 16.081 1.00 97.62 101 TYR A CA 1
ATOM 790 C C . TYR A 1 101 ? -8.443 5.516 14.928 1.00 97.62 101 TYR A C 1
ATOM 792 O O . TYR A 1 101 ? -7.975 5.225 13.831 1.00 97.62 101 TYR A O 1
ATOM 800 N N . PHE A 1 102 ? -8.987 6.712 15.169 1.00 97.62 102 PHE A N 1
ATOM 801 C CA . PHE A 1 102 ? -9.059 7.746 14.132 1.00 97.62 102 PHE A CA 1
ATOM 802 C C . PHE A 1 102 ? -7.678 8.187 13.652 1.00 97.62 102 PHE A C 1
ATOM 804 O O . PHE A 1 102 ? -7.470 8.294 12.448 1.00 97.62 102 PHE A O 1
ATOM 811 N N . ALA A 1 103 ? -6.723 8.383 14.565 1.00 97.06 103 ALA A N 1
ATOM 812 C CA . ALA A 1 103 ? -5.350 8.707 14.191 1.00 97.06 103 ALA A CA 1
ATOM 813 C C . ALA A 1 103 ? -4.721 7.588 13.347 1.00 97.06 103 ALA A C 1
ATOM 815 O O . ALA A 1 103 ? -4.123 7.867 12.313 1.00 97.06 103 ALA A O 1
ATOM 816 N N . SER A 1 104 ? -4.903 6.321 13.737 1.00 96.94 104 SER A N 1
ATOM 817 C CA . SER A 1 104 ? -4.389 5.183 12.964 1.00 96.94 104 SER A CA 1
ATOM 818 C C . SER A 1 104 ? -5.010 5.087 11.568 1.00 96.94 104 SER A C 1
ATOM 820 O O . SER A 1 104 ? -4.303 4.812 10.603 1.00 96.94 104 SER A O 1
ATOM 822 N N . GLU A 1 105 ? -6.308 5.366 11.440 1.00 96.31 105 GLU A N 1
ATOM 823 C CA . GLU A 1 105 ? -7.006 5.360 10.156 1.00 96.31 105 GLU A CA 1
ATOM 824 C C . GLU A 1 105 ? -6.494 6.495 9.261 1.00 96.31 105 GLU A C 1
ATOM 826 O O . GLU A 1 105 ? -6.155 6.259 8.104 1.00 96.31 105 GLU A O 1
ATOM 831 N N . ALA A 1 106 ? -6.350 7.705 9.813 1.00 98.00 106 ALA A N 1
ATOM 832 C CA . ALA A 1 106 ? -5.805 8.853 9.093 1.00 98.00 106 ALA A CA 1
ATOM 833 C C . ALA A 1 106 ? -4.374 8.591 8.602 1.00 98.00 106 ALA A C 1
ATOM 835 O O . ALA A 1 106 ? -4.072 8.832 7.437 1.00 98.00 106 ALA A O 1
ATOM 836 N N . LEU A 1 107 ? -3.511 8.040 9.462 1.00 98.31 107 LEU A N 1
ATOM 837 C CA . LEU A 1 107 ? -2.142 7.674 9.095 1.00 98.31 107 LEU A CA 1
ATOM 838 C C . LEU A 1 107 ? -2.102 6.589 8.016 1.00 98.31 107 LEU A C 1
ATOM 840 O O . LEU A 1 107 ? -1.279 6.666 7.110 1.00 98.31 107 LEU A O 1
ATOM 844 N N . THR A 1 108 ? -3.000 5.606 8.084 1.00 98.31 108 THR A N 1
ATOM 845 C CA . THR A 1 108 ? -3.075 4.529 7.087 1.00 98.31 108 THR A CA 1
ATOM 846 C C . THR A 1 108 ? -3.437 5.081 5.708 1.00 98.31 108 THR A C 1
ATOM 848 O O . THR A 1 108 ? -2.762 4.771 4.727 1.00 98.31 108 THR A O 1
ATOM 851 N N . TRP A 1 109 ? -4.447 5.953 5.622 1.00 98.38 109 TRP A N 1
ATOM 852 C CA . TRP A 1 109 ? -4.831 6.581 4.352 1.00 98.38 109 TRP A CA 1
ATOM 853 C C . TRP A 1 109 ? -3.800 7.588 3.844 1.00 98.38 109 TRP A C 1
ATOM 855 O O . TRP A 1 109 ? -3.551 7.643 2.641 1.00 98.38 109 TRP A O 1
ATOM 865 N N . ALA A 1 110 ? -3.153 8.339 4.739 1.00 98.56 110 ALA A N 1
ATOM 866 C CA . ALA A 1 110 ? -2.036 9.204 4.371 1.00 98.56 110 ALA A CA 1
ATOM 867 C C . ALA A 1 110 ? -0.873 8.387 3.785 1.00 98.56 110 ALA A C 1
ATOM 869 O O . ALA A 1 110 ? -0.335 8.748 2.741 1.00 98.56 110 ALA A O 1
ATOM 870 N N . GLY A 1 111 ? -0.538 7.251 4.404 1.00 98.31 111 GLY A N 1
ATOM 871 C CA . GLY A 1 111 ? 0.457 6.312 3.888 1.00 98.31 111 GLY A CA 1
ATOM 872 C C . GLY A 1 111 ? 0.070 5.743 2.524 1.00 98.31 111 GLY A C 1
ATOM 873 O O . GLY A 1 111 ? 0.891 5.739 1.610 1.00 98.31 111 GLY A O 1
ATOM 874 N N . TYR A 1 112 ? -1.188 5.324 2.355 1.00 98.75 112 TYR A N 1
ATOM 875 C CA . TYR A 1 112 ? -1.701 4.832 1.073 1.00 98.75 112 TYR A CA 1
ATOM 876 C C . TYR A 1 112 ? -1.520 5.872 -0.038 1.00 98.75 112 TYR A C 1
ATOM 878 O O . TYR A 1 112 ? -0.967 5.564 -1.095 1.00 98.75 112 TYR A O 1
ATOM 886 N N . ALA A 1 113 ? -1.938 7.115 0.218 1.00 98.69 113 ALA A N 1
ATOM 887 C CA . ALA A 1 113 ? -1.811 8.210 -0.734 1.00 98.69 113 ALA A CA 1
ATOM 888 C C . ALA A 1 113 ? -0.340 8.513 -1.056 1.00 98.69 113 ALA A C 1
ATOM 890 O O . ALA A 1 113 ? 0.018 8.616 -2.228 1.00 98.69 113 ALA A O 1
ATOM 891 N N . ALA A 1 114 ? 0.521 8.591 -0.038 1.00 98.50 114 ALA A N 1
ATOM 892 C CA . ALA A 1 114 ? 1.945 8.865 -0.211 1.00 98.50 114 ALA A CA 1
ATOM 893 C C . ALA A 1 114 ? 2.637 7.802 -1.077 1.00 98.50 114 ALA A C 1
ATOM 895 O O . ALA A 1 114 ? 3.324 8.139 -2.041 1.00 98.50 114 ALA A O 1
ATOM 896 N N . PHE A 1 115 ? 2.421 6.516 -0.785 1.00 98.56 115 PHE A N 1
ATOM 897 C CA . PHE A 1 115 ? 3.009 5.430 -1.569 1.00 98.56 115 PHE A CA 1
ATOM 898 C C . PHE A 1 115 ? 2.437 5.345 -2.988 1.00 98.56 115 PHE A C 1
ATOM 900 O O . PHE A 1 115 ? 3.188 5.082 -3.925 1.00 98.56 115 PHE A O 1
ATOM 907 N N . SER A 1 116 ? 1.145 5.631 -3.168 1.00 98.56 116 SER A N 1
ATOM 908 C CA . SER A 1 116 ? 0.517 5.681 -4.496 1.00 98.56 116 SER A CA 1
ATOM 909 C C . SER A 1 116 ? 1.099 6.803 -5.360 1.00 98.56 116 SER A C 1
ATOM 911 O O . SER A 1 116 ? 1.397 6.588 -6.535 1.00 98.56 116 SER A O 1
ATOM 913 N N . LEU A 1 117 ? 1.305 7.990 -4.776 1.00 98.50 117 LEU A N 1
ATOM 914 C CA . LEU A 1 117 ? 1.946 9.123 -5.448 1.00 98.50 117 LEU A CA 1
ATOM 915 C C . LEU A 1 117 ? 3.402 8.813 -5.803 1.00 98.50 117 LEU A C 1
ATOM 917 O O . LEU A 1 117 ? 3.813 9.046 -6.934 1.00 98.50 117 LEU A O 1
ATOM 921 N N . MET A 1 118 ? 4.158 8.221 -4.875 1.00 98.19 118 MET A N 1
ATOM 922 C CA . MET A 1 118 ? 5.541 7.812 -5.126 1.00 98.19 118 MET A CA 1
ATOM 923 C C . MET A 1 118 ? 5.641 6.769 -6.246 1.00 98.19 118 MET A C 1
ATOM 925 O O . MET A 1 118 ? 6.539 6.853 -7.081 1.00 98.19 118 MET A O 1
ATOM 929 N N . GLY A 1 119 ? 4.725 5.795 -6.284 1.00 98.38 119 GLY A N 1
ATOM 930 C CA . GLY A 1 119 ? 4.661 4.807 -7.363 1.00 98.38 119 GLY A CA 1
ATOM 931 C C . GLY A 1 119 ? 4.405 5.454 -8.717 1.00 98.38 119 GLY A C 1
ATOM 932 O O . GLY A 1 119 ? 5.072 5.095 -9.690 1.00 98.38 119 GLY A O 1
ATOM 933 N N . LYS A 1 120 ? 3.513 6.453 -8.748 1.00 98.12 120 LYS A N 1
ATOM 934 C CA . LYS A 1 120 ? 3.206 7.224 -9.952 1.00 98.12 120 LYS A CA 1
ATOM 935 C C . LYS A 1 120 ? 4.417 8.008 -10.441 1.00 98.12 120 LYS A C 1
ATOM 937 O O . LYS A 1 120 ? 4.816 7.805 -11.575 1.00 98.12 120 LYS A O 1
ATOM 942 N N . TRP A 1 121 ? 5.050 8.809 -9.585 1.00 98.44 121 TRP A N 1
ATOM 943 C CA . TRP A 1 121 ? 6.233 9.585 -9.976 1.00 98.44 121 TRP A CA 1
ATOM 944 C C . TRP A 1 121 ? 7.351 8.700 -10.518 1.00 98.44 121 TRP A C 1
ATOM 946 O O . TRP A 1 121 ? 7.914 8.997 -11.558 1.00 98.44 121 TRP A O 1
ATOM 956 N N . LYS A 1 122 ? 7.599 7.546 -9.890 1.00 98.25 122 LYS A N 1
ATOM 957 C CA . LYS A 1 122 ? 8.585 6.588 -10.404 1.00 98.25 122 LYS A CA 1
ATOM 958 C C . LYS A 1 122 ? 8.178 5.951 -11.735 1.00 98.25 122 LYS A C 1
ATOM 960 O O . LYS A 1 122 ? 9.052 5.531 -12.484 1.00 98.25 122 LYS A O 1
ATOM 965 N N . LYS A 1 123 ? 6.878 5.808 -12.011 1.00 98.25 123 LYS A N 1
ATOM 966 C CA . LYS A 1 123 ? 6.389 5.335 -13.314 1.00 98.25 123 LYS A CA 1
ATOM 967 C C . LYS A 1 123 ? 6.549 6.423 -14.378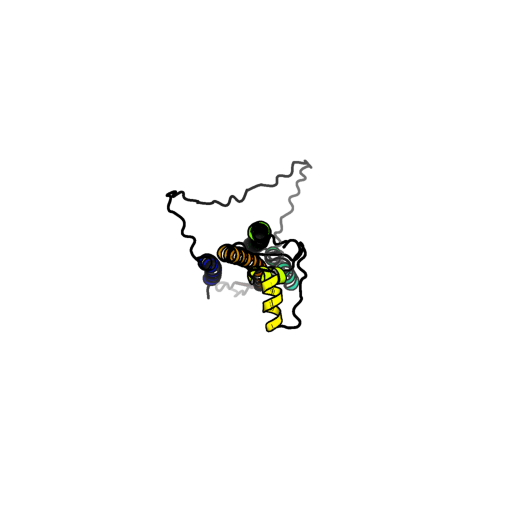 1.00 98.25 123 LYS A C 1
ATOM 969 O O . LYS A 1 123 ? 6.942 6.094 -15.488 1.00 98.25 123 LYS A O 1
ATOM 974 N N . ASP A 1 124 ? 6.315 7.681 -14.027 1.00 98.31 124 ASP A N 1
ATOM 975 C CA . ASP A 1 124 ? 6.555 8.820 -14.914 1.00 98.31 124 ASP A CA 1
ATOM 976 C C . ASP A 1 124 ? 8.069 8.925 -15.233 1.00 98.31 124 ASP A C 1
ATOM 978 O O . ASP A 1 124 ? 8.451 8.908 -16.401 1.00 98.31 124 ASP A O 1
ATOM 982 N N . ASP A 1 125 ? 8.942 8.842 -14.216 1.00 98.19 125 ASP A N 1
ATOM 983 C CA . ASP A 1 125 ? 10.409 8.797 -14.382 1.00 98.19 125 ASP A CA 1
ATOM 984 C C . ASP A 1 125 ? 10.854 7.634 -15.287 1.00 98.19 125 ASP A C 1
ATOM 986 O O . ASP A 1 125 ? 11.759 7.775 -16.108 1.00 98.19 125 ASP A O 1
ATOM 990 N N . LEU A 1 126 ? 10.226 6.462 -15.138 1.00 97.81 126 LEU A N 1
ATOM 991 C CA . LEU A 1 126 ? 10.494 5.282 -15.961 1.00 97.81 126 LEU A CA 1
ATOM 992 C C . LEU A 1 126 ? 10.198 5.539 -17.446 1.00 97.81 126 LEU A C 1
ATOM 994 O O . LEU A 1 126 ? 10.962 5.097 -18.309 1.00 97.81 126 LEU A O 1
ATOM 998 N N . ILE A 1 127 ? 9.072 6.201 -17.731 1.00 98.38 127 ILE A N 1
ATOM 999 C CA . ILE A 1 127 ? 8.620 6.530 -19.087 1.00 98.38 127 ILE A CA 1
ATOM 1000 C C . ILE A 1 127 ? 9.601 7.517 -19.722 1.00 98.38 127 ILE A C 1
ATOM 1002 O O . ILE A 1 127 ? 10.112 7.244 -20.811 1.00 98.38 127 ILE A O 1
ATOM 1006 N N . ASP A 1 128 ? 9.936 8.595 -19.012 1.00 98.44 128 ASP A N 1
ATOM 1007 C CA . ASP A 1 128 ? 10.887 9.606 -19.479 1.00 98.44 128 ASP A CA 1
ATOM 1008 C C . ASP A 1 128 ? 12.278 9.004 -19.720 1.00 98.44 128 ASP A C 1
ATOM 1010 O O . ASP A 1 128 ? 12.905 9.233 -20.758 1.00 98.44 128 ASP A O 1
ATOM 1014 N N . TYR A 1 129 ? 12.748 8.163 -18.796 1.00 98.56 129 TYR A N 1
ATOM 1015 C CA . TYR A 1 129 ? 14.050 7.512 -18.901 1.00 98.56 129 TYR A CA 1
ATOM 1016 C C . TYR A 1 129 ? 14.147 6.607 -20.139 1.00 98.56 129 TYR A C 1
ATOM 1018 O O . TYR A 1 129 ? 15.141 6.643 -20.870 1.00 98.56 129 TYR A O 1
ATOM 1026 N N . ALA A 1 130 ? 13.106 5.820 -20.420 1.00 98.44 130 ALA A N 1
ATOM 1027 C CA . ALA A 1 130 ? 13.065 4.962 -21.602 1.00 98.44 130 ALA A CA 1
ATOM 1028 C C . ALA A 1 130 ? 12.935 5.757 -22.911 1.00 98.44 130 ALA A C 1
ATOM 1030 O O . ALA A 1 130 ? 13.503 5.358 -23.931 1.00 98.44 130 ALA A O 1
ATOM 1031 N N . ALA A 1 131 ? 12.236 6.894 -22.895 1.00 98.25 131 ALA A N 1
ATOM 1032 C CA . ALA A 1 131 ? 12.170 7.782 -24.050 1.00 98.25 131 ALA A CA 1
ATOM 1033 C C . ALA A 1 131 ? 13.563 8.327 -24.410 1.00 98.25 131 ALA A C 1
ATOM 1035 O O . ALA A 1 131 ? 13.941 8.324 -25.581 1.00 98.25 131 ALA A O 1
ATOM 1036 N N . VAL A 1 132 ? 14.361 8.720 -23.412 1.00 98.38 132 VAL A N 1
ATOM 1037 C CA . VAL A 1 132 ? 15.713 9.266 -23.618 1.00 98.38 132 VAL A CA 1
ATOM 1038 C C . VAL A 1 132 ? 16.718 8.195 -24.051 1.00 98.38 132 VAL A C 1
ATOM 1040 O O . VAL A 1 132 ? 17.459 8.405 -25.009 1.00 98.38 132 VAL A O 1
ATOM 1043 N N . HIS A 1 133 ? 16.747 7.047 -23.370 1.00 98.50 133 HIS A N 1
ATOM 1044 C CA . HIS A 1 133 ? 17.808 6.042 -23.541 1.00 98.50 133 HIS A CA 1
ATOM 1045 C C . HIS A 1 133 ? 17.463 4.900 -24.500 1.00 98.50 133 HIS A C 1
ATOM 1047 O O . HIS A 1 133 ? 18.352 4.157 -24.920 1.00 98.50 133 HIS A O 1
ATOM 1053 N N . ALA A 1 134 ? 16.183 4.748 -24.848 1.00 97.88 134 ALA A N 1
ATOM 1054 C CA . ALA A 1 134 ? 15.723 3.702 -25.754 1.00 97.88 134 ALA A CA 1
ATOM 1055 C C . ALA A 1 134 ? 14.829 4.205 -26.893 1.00 97.88 134 ALA A C 1
ATOM 1057 O O . ALA 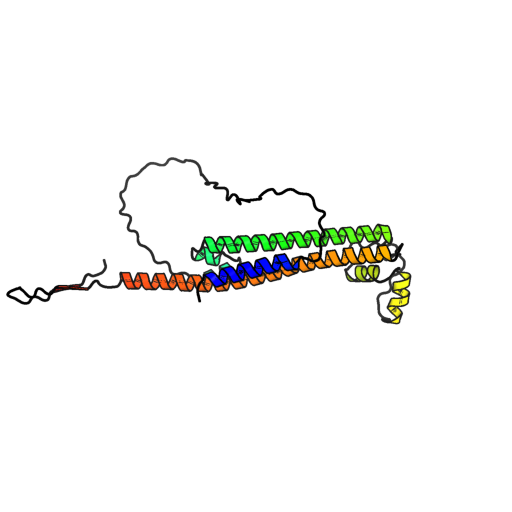A 1 134 ? 14.404 3.396 -27.718 1.00 97.88 134 ALA A O 1
ATOM 1058 N N . SER A 1 135 ? 14.527 5.512 -26.949 1.00 97.62 135 SER A N 1
ATOM 1059 C CA . SER A 1 135 ? 13.523 6.080 -27.867 1.00 97.62 135 SER A CA 1
ATOM 1060 C C . SER A 1 135 ? 12.157 5.384 -27.764 1.00 97.62 135 SER A C 1
ATOM 1062 O O . SER A 1 135 ? 11.418 5.323 -28.745 1.00 97.62 135 SER A O 1
ATOM 1064 N N . ALA A 1 136 ? 11.838 4.832 -26.588 1.00 97.69 136 ALA A N 1
ATOM 1065 C CA . ALA A 1 136 ? 10.635 4.041 -26.367 1.00 97.69 136 ALA A CA 1
ATOM 1066 C C . ALA A 1 136 ? 9.433 4.925 -26.011 1.00 97.69 136 ALA A C 1
ATOM 1068 O O . ALA A 1 136 ? 9.520 5.770 -25.121 1.00 97.69 136 ALA A O 1
ATOM 1069 N N . GLN A 1 137 ? 8.287 4.692 -26.656 1.00 97.12 137 GLN A N 1
ATOM 1070 C CA . GLN A 1 137 ? 7.024 5.370 -26.340 1.00 97.12 137 GLN A CA 1
ATOM 1071 C C . GLN A 1 137 ? 6.191 4.519 -25.376 1.00 97.12 137 GLN A C 1
ATOM 1073 O O . GLN A 1 137 ? 5.437 3.638 -25.785 1.00 97.12 137 GLN A O 1
ATOM 1078 N N . LEU A 1 138 ? 6.363 4.761 -24.074 1.00 97.12 138 LEU A N 1
ATOM 1079 C CA . LEU A 1 138 ? 5.748 3.941 -23.021 1.00 97.12 138 LEU A CA 1
ATOM 1080 C C . LEU A 1 138 ? 4.452 4.522 -22.441 1.00 97.12 138 LEU A C 1
ATOM 1082 O O . LEU A 1 138 ? 3.779 3.850 -21.659 1.00 97.12 138 LEU A O 1
ATOM 1086 N N . GLU A 1 139 ? 4.090 5.749 -22.816 1.00 96.44 139 GLU A N 1
ATOM 1087 C CA . GLU A 1 139 ? 2.884 6.411 -22.317 1.00 96.44 139 GLU A CA 1
ATOM 1088 C C . GLU A 1 139 ? 1.627 5.604 -22.669 1.00 96.44 139 GLU A C 1
ATOM 1090 O O . GLU A 1 139 ? 1.436 5.171 -23.808 1.00 96.44 139 GLU A O 1
ATOM 1095 N N . GLY A 1 140 ? 0.770 5.368 -21.675 1.00 94.69 140 GLY A N 1
ATOM 1096 C CA . GLY A 1 140 ? -0.452 4.576 -21.838 1.00 94.69 140 GLY A CA 1
ATOM 1097 C C . GLY A 1 140 ? -0.248 3.084 -22.142 1.00 94.69 140 GLY A C 1
ATOM 1098 O O . GLY A 1 140 ? -1.241 2.372 -22.304 1.00 94.69 140 GLY A O 1
ATOM 1099 N N . LYS A 1 141 ? 0.994 2.583 -22.207 1.00 95.69 141 LYS A N 1
ATOM 1100 C CA . LYS A 1 141 ? 1.276 1.155 -22.400 1.00 95.69 141 LYS A CA 1
ATOM 1101 C C . LYS A 1 141 ? 1.047 0.376 -21.105 1.00 95.69 141 LYS A C 1
ATOM 1103 O O . LYS A 1 141 ? 1.191 0.899 -19.994 1.00 95.69 141 LYS A O 1
ATOM 1108 N N . ASP A 1 142 ? 0.661 -0.885 -21.253 1.00 95.06 142 ASP A N 1
ATOM 1109 C CA . ASP A 1 142 ? 0.424 -1.763 -20.116 1.00 95.06 142 ASP A CA 1
ATOM 1110 C C . ASP A 1 142 ? 1.737 -2.227 -19.461 1.00 95.06 142 ASP A C 1
ATOM 1112 O O . ASP A 1 142 ? 2.834 -2.138 -20.019 1.00 95.06 142 ASP A O 1
ATOM 1116 N N . ASP A 1 143 ? 1.639 -2.726 -18.229 1.00 94.88 143 ASP A N 1
ATOM 1117 C CA . ASP A 1 143 ? 2.822 -3.120 -17.458 1.00 94.88 143 ASP A CA 1
ATOM 1118 C C . ASP A 1 143 ? 3.607 -4.276 -18.112 1.00 94.88 143 ASP A C 1
ATOM 1120 O O . ASP A 1 143 ? 4.818 -4.393 -17.878 1.00 94.88 143 ASP A O 1
ATOM 1124 N N . GLN A 1 144 ? 2.932 -5.084 -18.941 1.00 94.62 144 GLN A N 1
ATOM 1125 C CA . GLN A 1 144 ? 3.492 -6.200 -19.701 1.00 94.62 144 GLN A CA 1
ATOM 1126 C C . GLN A 1 144 ? 4.389 -5.710 -20.841 1.00 94.62 144 GLN A C 1
ATOM 1128 O O . GLN A 1 144 ? 5.522 -6.176 -20.960 1.00 94.62 144 GLN A O 1
ATOM 1133 N N . PHE A 1 145 ? 3.955 -4.715 -21.616 1.00 95.50 145 PHE A N 1
ATOM 1134 C CA . PHE A 1 145 ? 4.796 -4.071 -22.622 1.00 95.50 145 PHE A CA 1
ATOM 1135 C C . PHE A 1 145 ? 6.021 -3.413 -21.980 1.00 95.50 145 PHE A C 1
ATOM 1137 O O . PHE A 1 145 ? 7.152 -3.607 -22.428 1.00 95.50 145 PHE A O 1
ATOM 1144 N N . LEU A 1 146 ? 5.827 -2.727 -20.849 1.00 97.44 146 LEU A N 1
ATOM 1145 C CA . LEU A 1 146 ? 6.939 -2.213 -20.047 1.00 97.44 146 LEU A CA 1
ATOM 1146 C C . LEU A 1 146 ? 7.872 -3.351 -19.576 1.00 97.44 146 LEU A C 1
ATOM 1148 O O . LEU A 1 146 ? 9.050 -3.121 -19.315 1.00 97.44 146 LEU A O 1
ATOM 1152 N N . ASP A 1 147 ? 7.370 -4.569 -19.321 1.00 96.38 147 ASP A N 1
ATOM 1153 C CA . ASP A 1 147 ? 8.207 -5.708 -18.890 1.00 96.38 147 ASP A CA 1
ATOM 1154 C C . ASP A 1 147 ? 9.051 -6.204 -20.074 1.00 96.38 147 ASP A C 1
ATOM 1156 O O . ASP A 1 147 ? 10.237 -6.486 -19.905 1.00 96.38 147 ASP A O 1
ATOM 1160 N N . TYR A 1 148 ? 8.488 -6.211 -21.284 1.00 95.31 148 TYR A N 1
ATOM 1161 C CA . TYR A 1 148 ? 9.214 -6.545 -22.510 1.00 95.31 148 TYR A CA 1
ATOM 1162 C C . TYR A 1 148 ? 10.338 -5.563 -22.819 1.00 95.31 148 TYR A C 1
ATOM 1164 O O . TYR A 1 148 ? 11.463 -5.996 -23.074 1.00 95.31 148 TYR A O 1
ATOM 1172 N N . VAL A 1 149 ? 10.069 -4.262 -22.717 1.00 97.12 149 VAL A N 1
ATOM 1173 C CA . VAL A 1 149 ? 11.077 -3.217 -22.937 1.00 97.12 149 VAL A CA 1
ATOM 1174 C C . VAL A 1 149 ? 12.236 -3.351 -21.945 1.00 97.12 149 VAL A C 1
ATOM 1176 O O . VAL A 1 149 ? 13.387 -3.178 -22.326 1.00 97.12 149 VAL A O 1
ATOM 1179 N N . GLY A 1 150 ? 11.972 -3.735 -20.692 1.00 96.75 150 GLY A N 1
ATOM 1180 C CA . GLY A 1 150 ? 13.033 -3.996 -19.713 1.00 96.75 150 GLY A CA 1
ATOM 1181 C C . GLY A 1 150 ? 13.808 -5.299 -19.943 1.00 96.75 150 GLY A C 1
ATOM 1182 O O . GLY A 1 150 ? 14.961 -5.406 -19.529 1.00 96.75 150 GLY A O 1
ATOM 1183 N N . PHE A 1 151 ? 13.198 -6.300 -20.582 1.00 94.75 151 PHE A N 1
ATOM 1184 C CA . PHE A 1 151 ? 13.805 -7.620 -20.770 1.00 94.75 151 PHE A CA 1
ATOM 1185 C C . PHE A 1 151 ? 14.688 -7.708 -22.023 1.00 94.75 151 PHE A C 1
ATOM 1187 O O . PHE A 1 151 ? 15.755 -8.319 -21.982 1.00 94.75 151 PHE A O 1
ATOM 1194 N N . TYR A 1 152 ? 14.269 -7.093 -23.130 1.00 94.69 152 TYR A N 1
ATOM 1195 C CA . TYR A 1 152 ? 14.940 -7.180 -24.432 1.00 94.69 152 TYR A CA 1
ATOM 1196 C C . TYR A 1 152 ? 15.667 -5.873 -24.772 1.00 94.69 152 TYR A C 1
ATOM 1198 O O . TYR A 1 152 ? 15.178 -4.788 -24.464 1.00 94.69 152 TYR A O 1
ATOM 1206 N N . ASN A 1 153 ? 16.845 -5.941 -25.405 1.00 96.69 153 ASN A N 1
ATOM 1207 C CA . ASN A 1 153 ? 17.594 -4.740 -25.799 1.00 96.69 153 ASN A CA 1
ATOM 1208 C C . ASN A 1 153 ? 16.881 -3.956 -26.905 1.00 96.69 153 ASN A C 1
ATOM 1210 O O . ASN A 1 153 ? 17.070 -2.745 -26.998 1.00 96.69 153 ASN A O 1
ATOM 1214 N N . SER A 1 154 ? 16.079 -4.623 -27.736 1.00 97.06 154 SER A N 1
ATOM 1215 C CA . SER A 1 154 ? 15.382 -3.986 -28.852 1.00 97.06 154 SER A CA 1
ATOM 1216 C C . SER A 1 154 ? 14.098 -4.703 -29.254 1.00 97.06 154 SER A C 1
ATOM 1218 O O . SER A 1 154 ? 13.884 -5.871 -28.911 1.00 97.06 154 SER A O 1
ATOM 1220 N N . LEU A 1 155 ? 13.270 -4.007 -30.039 1.00 95.69 155 LEU A N 1
ATOM 1221 C CA . LEU A 1 155 ? 12.078 -4.585 -30.662 1.00 95.69 155 LEU A CA 1
ATOM 1222 C C . LEU A 1 155 ? 12.411 -5.781 -31.567 1.00 95.69 155 LEU A C 1
ATOM 1224 O O . LEU A 1 155 ? 11.688 -6.777 -31.572 1.00 95.69 155 LEU A O 1
ATOM 1228 N N . ASP A 1 156 ? 13.511 -5.699 -32.316 1.00 94.88 156 ASP A N 1
ATOM 1229 C CA . ASP A 1 156 ? 13.963 -6.788 -33.186 1.00 94.88 156 ASP A CA 1
ATOM 1230 C C . ASP A 1 156 ? 14.332 -8.039 -32.375 1.00 94.88 156 ASP A C 1
ATOM 1232 O O . ASP A 1 156 ? 13.912 -9.151 -32.706 1.00 94.88 156 ASP A O 1
ATOM 1236 N N . GLU A 1 157 ? 15.023 -7.851 -31.246 1.00 94.06 157 GLU A N 1
ATOM 1237 C CA . GLU A 1 157 ? 15.355 -8.937 -30.326 1.00 94.06 157 GLU A CA 1
ATOM 1238 C C . GLU A 1 157 ? 14.089 -9.562 -29.721 1.00 94.06 157 GLU A C 1
ATOM 1240 O O . GLU A 1 157 ? 13.963 -10.787 -29.687 1.00 94.06 157 GLU A O 1
ATOM 1245 N N . PHE A 1 158 ? 13.120 -8.744 -29.296 1.00 93.50 158 PHE A N 1
ATOM 1246 C CA . PHE A 1 158 ? 11.830 -9.227 -28.794 1.00 93.50 158 PHE A CA 1
ATOM 1247 C C . PHE A 1 158 ? 11.083 -10.070 -29.836 1.00 93.50 158 PHE A C 1
ATOM 1249 O O . PHE A 1 158 ? 10.658 -11.188 -29.529 1.00 93.50 158 PHE A O 1
ATOM 1256 N 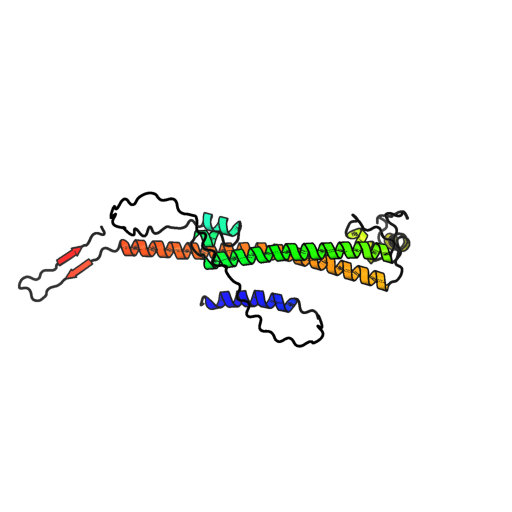N . ASN A 1 159 ? 10.954 -9.563 -31.065 1.00 92.69 159 ASN A N 1
ATOM 1257 C CA . ASN A 1 159 ? 10.231 -10.233 -32.146 1.00 92.69 159 ASN A CA 1
ATOM 1258 C C . ASN A 1 159 ? 10.923 -11.529 -32.593 1.00 92.69 159 ASN A C 1
ATOM 1260 O O . ASN A 1 159 ? 10.247 -12.510 -32.914 1.00 92.69 159 ASN A O 1
ATOM 1264 N N . THR A 1 160 ? 12.259 -11.544 -32.591 1.00 89.06 160 THR A N 1
ATOM 1265 C CA . THR A 1 160 ? 13.062 -12.693 -33.021 1.00 89.06 160 THR A CA 1
ATOM 1266 C C . THR A 1 160 ? 13.140 -13.767 -31.939 1.00 89.06 160 THR A C 1
ATOM 1268 O O . THR A 1 160 ? 12.856 -14.929 -32.217 1.00 89.06 160 THR A O 1
ATOM 1271 N N . LEU A 1 161 ? 13.490 -13.408 -30.698 1.00 86.25 161 LEU A N 1
ATOM 1272 C CA . LEU A 1 161 ? 13.700 -14.373 -29.611 1.00 86.25 161 LEU A CA 1
ATOM 1273 C C . LEU A 1 161 ? 12.397 -14.800 -28.934 1.00 86.25 161 LEU A C 1
ATOM 1275 O O . LEU A 1 161 ? 12.239 -15.967 -28.576 1.00 86.25 161 LEU A O 1
ATOM 1279 N N . GLY A 1 162 ? 11.451 -13.876 -28.749 1.00 75.56 162 GLY A N 1
ATOM 1280 C CA . GLY A 1 162 ? 10.205 -14.143 -28.028 1.00 75.56 162 GLY A CA 1
ATOM 1281 C C . GLY A 1 162 ? 9.368 -15.249 -28.668 1.00 75.56 162 GLY A C 1
ATOM 1282 O O . GLY A 1 162 ? 8.779 -16.067 -27.961 1.00 75.56 162 GLY A O 1
ATOM 1283 N N . ARG A 1 163 ? 9.394 -15.325 -30.003 1.00 77.56 163 ARG A N 1
ATOM 1284 C CA . ARG A 1 163 ? 8.608 -16.281 -30.793 1.00 77.56 163 ARG A CA 1
ATOM 1285 C C . ARG A 1 163 ? 9.263 -17.647 -30.981 1.00 77.56 163 ARG A C 1
ATOM 1287 O O . ARG A 1 163 ? 8.610 -18.566 -31.474 1.00 77.56 163 ARG A O 1
ATOM 1294 N N . VAL A 1 164 ? 10.527 -17.801 -30.575 1.00 81.25 164 VAL A N 1
ATOM 1295 C CA . VAL A 1 164 ? 11.195 -19.113 -30.534 1.00 81.25 164 VAL A CA 1
ATOM 1296 C C . VAL A 1 164 ? 10.560 -19.985 -29.452 1.00 81.25 164 VAL A C 1
ATOM 1298 O O . VAL A 1 164 ? 10.283 -21.158 -29.692 1.00 81.25 164 VAL A O 1
ATOM 1301 N N . THR A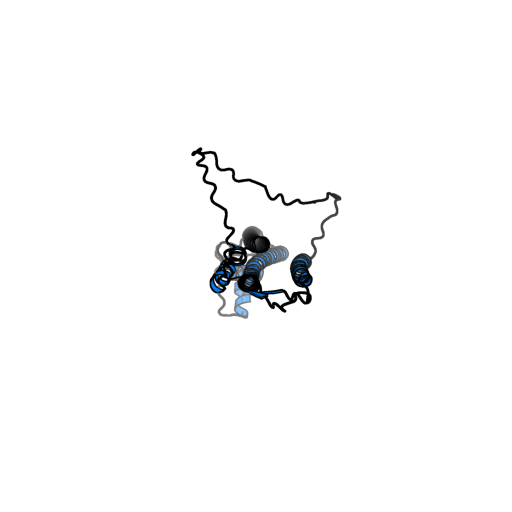 1 165 ? 10.298 -19.402 -28.282 1.00 76.94 165 THR A N 1
ATOM 1302 C CA . THR A 1 165 ? 9.727 -20.111 -27.128 1.00 76.94 165 THR A CA 1
ATOM 1303 C C . THR A 1 165 ? 8.200 -20.036 -27.098 1.00 76.94 165 THR A C 1
ATOM 1305 O O . THR A 1 165 ? 7.556 -20.978 -26.645 1.00 76.94 165 THR A O 1
ATOM 1308 N N . ASP A 1 166 ? 7.615 -18.943 -27.594 1.00 80.88 166 ASP A N 1
ATOM 1309 C CA . ASP A 1 166 ? 6.174 -18.684 -27.555 1.00 80.88 166 ASP A CA 1
ATOM 1310 C C . ASP A 1 166 ? 5.675 -18.187 -28.921 1.00 80.88 166 ASP A C 1
ATOM 1312 O O . ASP A 1 166 ? 5.695 -16.994 -29.226 1.00 80.88 166 ASP A O 1
ATOM 1316 N N . ARG A 1 167 ? 5.279 -19.127 -29.790 1.00 79.19 167 ARG A N 1
ATOM 1317 C CA . ARG A 1 167 ? 4.969 -18.849 -31.208 1.00 79.19 167 ARG A CA 1
ATOM 1318 C C . ARG A 1 167 ? 3.764 -17.919 -31.393 1.00 79.19 167 ARG A C 1
ATOM 1320 O O . ARG A 1 167 ? 3.710 -17.223 -32.417 1.00 79.19 167 ARG A O 1
ATOM 1327 N N . ASP A 1 168 ? 2.863 -17.914 -30.412 1.00 83.88 168 ASP A N 1
ATOM 1328 C CA . ASP A 1 168 ? 1.607 -17.160 -30.396 1.00 83.88 168 ASP A CA 1
ATOM 1329 C C . ASP A 1 168 ? 1.750 -15.784 -29.729 1.00 83.88 168 ASP A C 1
ATOM 1331 O O . ASP A 1 168 ? 0.794 -15.008 -29.706 1.00 83.88 168 ASP A O 1
ATOM 1335 N N . ARG A 1 169 ? 2.944 -15.447 -29.218 1.00 83.06 169 ARG A N 1
ATOM 1336 C CA . ARG A 1 169 ? 3.231 -14.118 -28.678 1.00 83.06 169 ARG A CA 1
ATOM 1337 C C . ARG A 1 169 ? 2.956 -13.031 -29.716 1.00 83.06 169 ARG A C 1
ATOM 1339 O O . ARG A 1 169 ? 3.298 -13.172 -30.894 1.00 83.06 169 ARG A O 1
ATOM 1346 N N . GLU A 1 170 ? 2.398 -11.922 -29.235 1.00 85.81 170 GLU A N 1
ATOM 1347 C CA . GLU A 1 170 ? 2.130 -10.733 -30.035 1.00 85.81 170 GLU A CA 1
ATOM 1348 C C . GLU A 1 170 ? 3.392 -10.241 -30.761 1.00 85.81 170 GLU A C 1
ATOM 1350 O O . GLU A 1 170 ? 4.482 -10.165 -30.189 1.00 85.81 170 GLU A O 1
ATOM 1355 N N . TYR A 1 171 ? 3.231 -9.937 -32.049 1.00 88.56 171 TYR A N 1
ATOM 1356 C CA . TYR A 1 171 ? 4.277 -9.390 -32.902 1.00 88.56 171 TYR A CA 1
ATOM 1357 C C . TYR A 1 171 ? 4.017 -7.902 -33.103 1.00 88.56 171 TYR A C 1
ATOM 1359 O O . TYR A 1 171 ? 2.976 -7.528 -33.649 1.00 88.56 171 TYR A O 1
ATOM 1367 N N . TYR A 1 172 ? 4.979 -7.061 -32.733 1.00 91.06 172 TYR A N 1
ATOM 1368 C CA . TYR A 1 172 ? 4.858 -5.621 -32.932 1.00 91.06 172 TYR A CA 1
ATOM 1369 C C . TYR A 1 172 ? 5.624 -5.189 -34.179 1.00 91.06 172 TYR A C 1
ATOM 1371 O O . TYR A 1 172 ? 6.797 -5.516 -34.366 1.00 91.06 172 TYR A O 1
ATOM 1379 N N . GLN A 1 173 ? 4.960 -4.437 -35.054 1.00 90.31 173 GLN A N 1
ATOM 1380 C CA . GLN A 1 173 ? 5.623 -3.836 -36.207 1.00 90.31 173 GLN A CA 1
ATOM 1381 C C . GLN A 1 173 ? 6.529 -2.685 -35.757 1.00 90.31 173 GLN A C 1
ATOM 1383 O O . GLN A 1 173 ? 6.192 -1.958 -34.823 1.00 90.31 173 GLN A O 1
ATOM 1388 N N . SER A 1 174 ? 7.649 -2.487 -36.461 1.00 90.44 174 SER A N 1
ATOM 1389 C CA . SER A 1 174 ? 8.605 -1.401 -36.203 1.00 90.44 174 SER A CA 1
ATOM 1390 C C . SER A 1 174 ? 8.042 -0.040 -36.620 1.00 90.44 174 SER A C 1
ATOM 1392 O O . SER A 1 174 ? 8.444 0.553 -37.619 1.00 90.44 174 SER A O 1
ATOM 1394 N N . THR A 1 175 ? 7.083 0.438 -35.841 1.00 93.44 175 THR A N 1
ATOM 1395 C CA . THR A 1 175 ? 6.494 1.776 -35.912 1.00 93.44 175 THR A CA 1
ATOM 1396 C C . THR A 1 175 ? 6.985 2.595 -34.721 1.00 93.44 175 THR A C 1
ATOM 1398 O O . THR A 1 175 ? 7.425 2.026 -33.724 1.00 93.44 175 THR A O 1
ATOM 1401 N N . ALA A 1 176 ? 6.891 3.925 -34.796 1.00 91.31 176 ALA A N 1
ATOM 1402 C CA . ALA A 1 176 ? 7.318 4.807 -33.704 1.00 91.31 176 ALA A CA 1
ATOM 1403 C C . ALA A 1 176 ? 6.641 4.484 -32.355 1.00 91.31 176 ALA A C 1
ATOM 1405 O O . ALA A 1 176 ? 7.247 4.675 -31.309 1.00 91.31 176 ALA A O 1
ATOM 1406 N N . GLU A 1 177 ? 5.419 3.946 -32.392 1.00 93.44 177 GLU A N 1
ATOM 1407 C CA . GLU A 1 177 ? 4.641 3.569 -31.211 1.00 93.44 177 GLU A CA 1
ATOM 1408 C C . GLU A 1 177 ? 5.232 2.378 -30.436 1.00 93.44 177 GLU A C 1
ATOM 1410 O O . GLU A 1 177 ? 5.124 2.322 -29.213 1.00 93.44 177 GLU A O 1
ATOM 1415 N N . PHE A 1 178 ? 5.834 1.412 -31.135 1.00 95.75 178 PHE A N 1
ATOM 1416 C CA . PHE A 1 178 ? 6.344 0.170 -30.535 1.00 95.75 178 PHE A CA 1
ATOM 1417 C C . PHE A 1 178 ? 7.866 0.058 -30.578 1.00 95.75 178 PHE A C 1
ATOM 1419 O O . PHE A 1 178 ? 8.420 -0.934 -30.113 1.00 95.75 178 PHE A O 1
ATOM 1426 N N . TYR A 1 179 ? 8.549 1.033 -31.169 1.00 96.75 179 TYR A N 1
ATOM 1427 C CA . TYR A 1 179 ? 9.996 1.017 -31.298 1.00 96.75 179 TYR A CA 1
ATOM 1428 C C . TYR A 1 179 ? 10.675 1.197 -29.936 1.00 96.75 179 TYR A C 1
ATOM 1430 O O . TYR A 1 179 ? 10.312 2.079 -29.164 1.00 96.75 179 TYR A O 1
ATOM 1438 N N . TRP A 1 180 ? 11.704 0.390 -29.672 1.00 98.12 180 TRP A N 1
ATOM 1439 C CA . TRP A 1 180 ? 12.727 0.694 -28.676 1.00 98.12 180 TRP A CA 1
ATOM 1440 C C . TRP A 1 180 ? 14.061 0.065 -29.077 1.00 98.12 180 TRP A C 1
ATOM 1442 O O . TRP A 1 180 ? 14.104 -0.997 -29.709 1.00 98.12 180 TRP A O 1
ATOM 1452 N N . GLN A 1 181 ? 15.146 0.714 -28.668 1.00 98.06 181 GLN A N 1
ATOM 1453 C CA . GLN A 1 181 ? 16.512 0.224 -28.809 1.00 98.06 181 GLN A CA 1
ATOM 1454 C C . GLN A 1 181 ? 17.366 0.832 -27.700 1.00 98.06 181 GLN A C 1
ATOM 1456 O O . GLN A 1 181 ? 17.706 2.009 -27.770 1.00 98.06 181 GLN A O 1
ATOM 1461 N N . TRP A 1 182 ? 17.732 0.036 -26.698 1.00 98.44 182 TRP A N 1
ATOM 1462 C CA . TRP A 1 182 ? 18.596 0.494 -25.613 1.00 98.44 182 TRP A CA 1
ATOM 1463 C C . TRP A 1 182 ? 19.989 0.863 -26.130 1.00 98.44 182 TRP A C 1
ATOM 1465 O O . TRP A 1 182 ? 20.611 0.104 -26.877 1.00 98.44 182 TRP A O 1
ATOM 1475 N N . ASP A 1 183 ? 20.478 2.019 -25.691 1.00 97.31 183 ASP A N 1
ATOM 1476 C CA . ASP A 1 183 ? 21.831 2.517 -25.951 1.00 97.31 183 ASP A CA 1
ATOM 1477 C C . ASP A 1 183 ? 22.922 1.698 -25.230 1.00 97.31 183 ASP A C 1
ATOM 1479 O O . ASP A 1 183 ? 24.019 1.508 -25.758 1.00 97.31 183 ASP A O 1
ATOM 1483 N N . SER A 1 184 ? 22.629 1.181 -24.033 1.00 97.75 184 SER A N 1
ATOM 1484 C CA . SER A 1 184 ? 23.527 0.346 -23.238 1.00 97.75 184 SER A CA 1
ATOM 1485 C C . SER A 1 184 ? 22.778 -0.624 -22.319 1.00 97.75 184 SER A C 1
ATOM 1487 O O . SER A 1 184 ? 21.673 -0.356 -21.841 1.00 97.75 184 SER A O 1
ATOM 1489 N N . ALA A 1 185 ? 23.425 -1.748 -21.997 1.00 96.88 185 ALA A N 1
ATOM 1490 C CA . ALA A 1 185 ? 22.899 -2.707 -21.025 1.00 96.88 185 ALA A CA 1
ATOM 1491 C C . ALA A 1 185 ? 22.755 -2.098 -19.618 1.00 96.88 185 ALA A C 1
ATOM 1493 O O . ALA A 1 185 ? 21.838 -2.465 -18.887 1.00 96.88 185 ALA A O 1
ATOM 1494 N N . THR A 1 186 ? 23.629 -1.153 -19.256 1.00 98.06 186 THR A N 1
ATOM 1495 C CA . THR A 1 186 ? 23.582 -0.442 -17.971 1.00 98.06 186 THR A CA 1
ATOM 1496 C C . THR A 1 186 ? 22.315 0.396 -17.847 1.00 98.06 186 THR A C 1
ATOM 1498 O O . THR A 1 186 ? 21.625 0.293 -16.838 1.00 98.06 186 THR A O 1
ATOM 1501 N N . ASN A 1 187 ? 21.961 1.164 -18.882 1.00 98.44 187 ASN A N 1
ATOM 1502 C CA . ASN A 1 187 ? 20.745 1.979 -18.855 1.00 98.44 187 ASN A CA 1
ATOM 1503 C C . ASN A 1 187 ? 19.490 1.104 -18.811 1.00 98.44 187 ASN A C 1
ATOM 1505 O O . ASN A 1 187 ? 18.566 1.377 -18.047 1.00 98.44 187 ASN A O 1
ATOM 1509 N N . ARG A 1 188 ? 19.480 -0.022 -19.533 1.00 98.12 188 ARG A N 1
ATOM 1510 C CA . ARG A 1 188 ? 18.394 -1.003 -19.410 1.00 98.12 188 ARG A CA 1
ATOM 1511 C C . ARG A 1 188 ? 18.262 -1.557 -17.985 1.00 98.12 188 ARG A C 1
ATOM 1513 O O . ARG A 1 188 ? 17.147 -1.777 -17.518 1.00 98.12 188 ARG A O 1
ATOM 1520 N N . GLU A 1 189 ? 19.369 -1.781 -17.278 1.00 98.31 189 GLU A N 1
ATOM 1521 C CA . GLU A 1 189 ? 19.310 -2.210 -15.875 1.00 98.31 189 GLU A CA 1
ATOM 1522 C C . GLU A 1 189 ? 18.768 -1.100 -14.966 1.00 98.31 189 GLU A C 1
ATOM 1524 O O . GLU A 1 189 ? 17.858 -1.349 -14.181 1.00 98.31 189 GLU A O 1
ATOM 1529 N N . THR A 1 190 ? 19.213 0.146 -15.151 1.00 98.44 190 THR A N 1
ATOM 1530 C CA . THR A 1 190 ? 18.659 1.305 -14.430 1.00 98.44 190 THR A CA 1
ATOM 1531 C C . THR A 1 190 ? 17.152 1.457 -14.662 1.00 98.44 190 THR A C 1
ATOM 1533 O O . THR A 1 190 ? 16.401 1.698 -13.717 1.00 98.44 190 THR A O 1
ATOM 1536 N N . TYR A 1 191 ? 16.672 1.231 -15.887 1.00 98.50 191 TYR A N 1
ATOM 1537 C CA . TYR A 1 191 ? 15.239 1.179 -16.184 1.00 98.50 191 TYR A CA 1
ATOM 1538 C C . TYR A 1 191 ? 14.515 0.122 -15.339 1.00 98.50 191 TYR A C 1
ATOM 1540 O O . TYR A 1 191 ? 13.476 0.402 -14.736 1.00 98.50 191 TYR A O 1
ATOM 1548 N N . LYS A 1 192 ? 15.071 -1.092 -15.242 1.00 98.25 192 LYS A N 1
ATOM 1549 C CA . LYS A 1 192 ? 14.494 -2.158 -14.412 1.00 98.25 192 LYS A CA 1
ATOM 1550 C C . LYS A 1 192 ? 14.473 -1.775 -12.931 1.00 98.25 192 LYS A C 1
ATOM 1552 O O . LYS A 1 192 ? 13.481 -2.064 -12.262 1.00 98.25 192 LYS A O 1
ATOM 1557 N N . ASP A 1 193 ? 15.496 -1.092 -12.429 1.00 98.50 193 ASP A N 1
ATOM 1558 C CA . ASP A 1 193 ? 15.564 -0.634 -11.036 1.00 98.50 193 ASP A CA 1
ATOM 1559 C C . ASP A 1 193 ? 14.504 0.426 -10.715 1.00 98.50 193 ASP A C 1
ATOM 1561 O O . ASP A 1 193 ? 13.798 0.326 -9.701 1.00 98.50 193 ASP A O 1
ATOM 1565 N N . ILE A 1 194 ? 14.324 1.410 -11.604 1.00 98.38 194 ILE A N 1
ATOM 1566 C CA . ILE A 1 194 ? 13.264 2.422 -11.480 1.00 98.38 194 ILE A CA 1
ATOM 1567 C C . ILE A 1 194 ? 11.897 1.731 -11.501 1.00 98.38 194 ILE A C 1
ATOM 1569 O O . ILE A 1 194 ? 11.050 1.982 -10.635 1.00 98.38 194 ILE A O 1
ATOM 1573 N N . LYS A 1 195 ? 11.698 0.792 -12.433 1.00 98.06 195 LYS A N 1
ATOM 1574 C CA . LYS A 1 195 ? 10.453 0.031 -12.552 1.00 98.06 195 LYS A CA 1
ATOM 1575 C C . LYS A 1 195 ? 10.154 -0.782 -11.299 1.00 98.06 195 LYS A C 1
ATOM 1577 O O . LYS A 1 195 ? 9.030 -0.750 -10.794 1.00 98.06 195 LYS A O 1
ATOM 1582 N N . ASN A 1 196 ? 11.144 -1.504 -10.784 1.00 97.94 196 ASN A N 1
ATOM 1583 C CA . ASN A 1 196 ? 11.014 -2.286 -9.560 1.00 97.94 196 ASN A CA 1
ATOM 1584 C C . ASN A 1 196 ? 10.665 -1.383 -8.379 1.00 97.94 196 ASN A C 1
ATOM 1586 O O . ASN A 1 196 ? 9.746 -1.703 -7.627 1.00 97.94 196 ASN A O 1
ATOM 1590 N N . SER A 1 197 ? 11.304 -0.218 -8.283 1.00 98.12 197 SER A N 1
ATOM 1591 C CA . SER A 1 197 ? 11.009 0.787 -7.261 1.00 98.12 197 SER A CA 1
ATOM 1592 C C . SER A 1 197 ? 9.578 1.337 -7.365 1.00 98.12 197 SER A C 1
ATOM 1594 O O . SER A 1 197 ? 8.924 1.543 -6.341 1.00 98.12 197 SER A O 1
ATOM 1596 N N . SER A 1 198 ? 9.060 1.560 -8.581 1.00 98.19 198 SER A N 1
ATOM 1597 C CA . SER A 1 198 ? 7.655 1.940 -8.801 1.00 98.19 198 SER A CA 1
ATOM 1598 C C . SER A 1 198 ? 6.707 0.826 -8.340 1.00 98.19 198 SER A C 1
ATOM 1600 O O . SER A 1 198 ? 5.824 1.063 -7.510 1.00 98.19 198 SER A O 1
ATOM 1602 N N . LYS A 1 199 ? 6.943 -0.419 -8.785 1.00 97.81 199 LYS A N 1
ATOM 1603 C CA . LYS A 1 199 ? 6.151 -1.590 -8.372 1.00 97.81 199 LYS A CA 1
ATOM 1604 C C . LYS A 1 199 ? 6.194 -1.790 -6.848 1.00 97.81 199 LYS A C 1
ATOM 1606 O O . LYS A 1 199 ? 5.185 -2.148 -6.247 1.00 97.81 199 LYS A O 1
ATOM 1611 N N . GLU A 1 200 ? 7.330 -1.547 -6.197 1.00 98.31 200 GLU A N 1
ATOM 1612 C CA . GLU A 1 200 ? 7.453 -1.593 -4.735 1.00 98.31 200 GLU A CA 1
ATOM 1613 C C . GLU A 1 200 ? 6.609 -0.542 -4.025 1.00 98.31 200 GLU A C 1
ATOM 1615 O O . GLU A 1 200 ? 5.951 -0.861 -3.035 1.00 98.31 200 GLU A O 1
ATOM 1620 N N . ALA A 1 201 ? 6.611 0.696 -4.516 1.00 98.31 201 ALA A N 1
ATOM 1621 C CA . ALA A 1 201 ? 5.797 1.764 -3.955 1.00 98.31 201 ALA A CA 1
ATOM 1622 C C . ALA A 1 201 ? 4.303 1.408 -4.014 1.00 98.31 201 ALA A C 1
ATOM 1624 O O . ALA A 1 201 ? 3.622 1.467 -2.992 1.00 98.31 201 ALA A O 1
ATOM 1625 N N . TYR A 1 202 ? 3.813 0.928 -5.161 1.00 98.50 202 TYR A N 1
ATOM 1626 C CA . TYR A 1 202 ? 2.425 0.475 -5.285 1.00 98.50 202 TYR A CA 1
ATOM 1627 C C . TYR A 1 202 ? 2.106 -0.714 -4.373 1.00 98.50 202 TYR A C 1
ATOM 1629 O O . TYR A 1 202 ? 1.095 -0.687 -3.675 1.00 98.50 202 TYR A O 1
ATOM 1637 N N . ARG A 1 203 ? 3.003 -1.704 -4.254 1.00 98.44 203 ARG A N 1
ATOM 1638 C CA . ARG A 1 203 ? 2.827 -2.807 -3.288 1.00 98.44 203 ARG A CA 1
ATOM 1639 C C . ARG A 1 203 ? 2.726 -2.315 -1.843 1.00 98.44 203 ARG A C 1
ATOM 1641 O O . ARG A 1 203 ? 1.955 -2.864 -1.059 1.00 98.44 203 ARG A O 1
ATOM 1648 N N . ARG A 1 204 ? 3.498 -1.289 -1.466 1.00 98.25 204 ARG A N 1
ATOM 1649 C CA . ARG A 1 204 ? 3.403 -0.665 -0.134 1.00 98.25 204 ARG A CA 1
ATOM 1650 C C . ARG A 1 204 ? 2.068 0.052 0.051 1.00 98.25 204 ARG A C 1
ATOM 1652 O O . ARG A 1 204 ? 1.512 -0.026 1.143 1.00 98.25 204 ARG A O 1
ATOM 1659 N N . ALA A 1 205 ? 1.537 0.692 -0.992 1.00 98.50 205 ALA A N 1
ATOM 1660 C CA . ALA A 1 205 ? 0.193 1.261 -0.967 1.00 98.50 205 ALA A CA 1
ATOM 1661 C C . ALA A 1 205 ? -0.865 0.165 -0.752 1.00 98.50 205 ALA A C 1
ATOM 1663 O O . ALA A 1 205 ? -1.628 0.246 0.207 1.00 98.50 205 ALA A O 1
ATOM 1664 N N . ASP A 1 206 ? -0.853 -0.911 -1.540 1.00 98.12 206 ASP A N 1
ATOM 1665 C CA . ASP A 1 206 ? -1.790 -2.034 -1.374 1.00 98.12 206 ASP A CA 1
ATOM 1666 C C . ASP A 1 206 ? -1.720 -2.642 0.032 1.00 98.12 206 ASP A C 1
ATOM 1668 O O . ASP A 1 206 ? -2.738 -2.973 0.645 1.00 98.12 206 ASP A O 1
ATOM 1672 N N . PHE A 1 207 ? -0.519 -2.715 0.605 1.00 98.12 207 PHE A N 1
ATOM 1673 C CA . PHE A 1 207 ? -0.344 -3.168 1.976 1.00 98.12 207 PHE A CA 1
ATOM 1674 C C . PHE A 1 207 ? -1.037 -2.253 3.007 1.00 98.12 207 PHE A C 1
ATOM 1676 O O . PHE A 1 207 ? -1.562 -2.747 4.006 1.00 98.12 207 PHE A O 1
ATOM 1683 N N . MET A 1 208 ? -1.129 -0.938 2.770 1.00 98.31 208 MET A N 1
ATOM 1684 C CA . MET A 1 208 ? -1.902 -0.034 3.640 1.00 98.31 208 MET A CA 1
ATOM 1685 C C . MET A 1 208 ? -3.395 -0.388 3.655 1.00 98.31 208 MET A C 1
ATOM 1687 O O . MET A 1 208 ? -4.038 -0.257 4.696 1.00 98.31 208 MET A O 1
ATOM 1691 N N . ILE A 1 209 ? -3.949 -0.911 2.556 1.00 98.25 209 ILE A N 1
ATOM 1692 C CA . ILE A 1 209 ? -5.338 -1.400 2.520 1.00 98.25 209 ILE A CA 1
ATOM 1693 C C . ILE A 1 209 ? -5.498 -2.594 3.470 1.00 98.25 209 ILE A C 1
ATOM 1695 O O . ILE A 1 209 ? -6.459 -2.660 4.240 1.00 98.25 209 ILE A O 1
ATOM 1699 N N . VAL A 1 210 ? -4.528 -3.514 3.481 1.00 98.19 210 VAL A N 1
ATOM 1700 C CA . VAL A 1 210 ? -4.513 -4.646 4.421 1.00 98.19 210 VAL A CA 1
ATOM 1701 C C . VAL A 1 210 ? -4.472 -4.150 5.869 1.00 98.19 210 VAL A C 1
ATOM 1703 O O . VAL A 1 210 ? -5.254 -4.622 6.699 1.00 98.19 210 VAL A O 1
ATOM 1706 N N . ILE A 1 211 ? -3.631 -3.154 6.176 1.00 97.62 211 ILE A N 1
ATOM 1707 C CA . ILE A 1 211 ? -3.599 -2.513 7.502 1.00 97.62 211 ILE A CA 1
ATOM 1708 C C . ILE A 1 211 ? -4.971 -1.925 7.855 1.00 97.62 211 ILE A C 1
ATOM 1710 O O . ILE A 1 211 ? -5.468 -2.158 8.957 1.00 97.62 211 ILE A O 1
ATOM 1714 N N . ALA A 1 212 ? -5.613 -1.212 6.928 1.00 98.06 212 ALA A N 1
ATOM 1715 C CA . ALA A 1 212 ? -6.922 -0.596 7.141 1.00 98.06 212 ALA A CA 1
ATOM 1716 C C . ALA A 1 212 ? -8.008 -1.639 7.473 1.00 98.06 212 ALA A C 1
ATOM 1718 O O . ALA A 1 212 ? -8.874 -1.401 8.325 1.00 98.06 212 ALA A O 1
ATOM 1719 N N . ILE A 1 213 ? -7.958 -2.814 6.838 1.00 97.94 213 ILE A N 1
ATOM 1720 C CA . ILE A 1 213 ? -8.858 -3.940 7.127 1.00 97.94 213 ILE A CA 1
ATOM 1721 C C . ILE A 1 213 ? -8.583 -4.501 8.527 1.00 97.94 213 ILE A C 1
ATOM 1723 O O . ILE A 1 213 ? -9.511 -4.651 9.326 1.00 97.94 213 ILE A O 1
ATOM 1727 N N . VAL A 1 214 ? -7.319 -4.770 8.863 1.00 97.88 214 VAL A N 1
ATOM 1728 C CA . VAL A 1 214 ? -6.939 -5.274 10.195 1.00 97.88 214 VAL A CA 1
ATOM 1729 C C . VAL A 1 214 ? -7.354 -4.287 11.290 1.00 97.88 214 VAL A C 1
ATOM 1731 O O . VAL A 1 214 ? -7.912 -4.701 12.308 1.00 97.88 214 VAL A O 1
ATOM 1734 N N . ASN A 1 215 ? -7.171 -2.985 11.064 1.00 96.69 215 ASN A N 1
ATOM 1735 C CA . ASN A 1 215 ? -7.571 -1.933 11.997 1.00 96.69 215 ASN A CA 1
ATOM 1736 C C . ASN A 1 215 ? -9.080 -1.977 12.306 1.00 96.69 215 ASN A C 1
ATOM 1738 O O . ASN A 1 215 ? -9.485 -1.917 13.471 1.00 96.69 215 ASN A O 1
ATOM 1742 N N . ARG A 1 216 ? -9.922 -2.180 11.282 1.00 97.38 216 ARG A N 1
ATOM 1743 C CA . ARG A 1 216 ? -11.379 -2.369 11.440 1.00 97.38 216 ARG A CA 1
ATOM 1744 C C . ARG A 1 216 ? -11.715 -3.592 12.281 1.00 97.38 216 ARG A C 1
ATOM 1746 O O . ARG A 1 216 ? -12.511 -3.484 13.214 1.00 97.38 216 ARG A O 1
ATOM 1753 N N . LEU A 1 217 ? -11.085 -4.734 12.009 1.00 97.81 217 LEU A N 1
ATOM 1754 C CA . LEU A 1 217 ? -11.320 -5.965 12.773 1.00 97.81 217 LEU A CA 1
ATOM 1755 C C . LEU A 1 217 ? -10.957 -5.791 14.252 1.00 97.81 217 LEU A C 1
ATOM 1757 O O . LEU A 1 217 ? -11.737 -6.154 15.137 1.00 97.81 217 LEU A O 1
ATOM 1761 N N . VAL A 1 218 ? -9.802 -5.183 14.530 1.00 97.56 218 VAL A N 1
ATOM 1762 C CA . VAL A 1 218 ? -9.358 -4.896 15.899 1.00 97.56 218 VAL A CA 1
ATOM 1763 C C . VAL A 1 218 ? -10.327 -3.937 16.593 1.00 97.56 218 VAL A C 1
ATOM 1765 O O . VAL A 1 218 ? -10.745 -4.210 17.721 1.00 97.56 218 VAL A O 1
ATOM 1768 N N . SER A 1 219 ? -10.752 -2.869 15.910 1.00 97.56 219 SER A N 1
ATOM 1769 C CA . SER A 1 219 ? -11.712 -1.902 16.451 1.00 97.56 219 SER A CA 1
ATOM 1770 C C . SER A 1 219 ? -13.059 -2.543 16.793 1.00 97.56 219 SER A C 1
ATOM 1772 O O . SER A 1 219 ? -13.614 -2.271 17.862 1.00 97.56 219 SER A O 1
ATOM 1774 N N . VAL A 1 220 ? -13.565 -3.443 15.945 1.00 98.06 220 VAL A N 1
ATOM 1775 C CA . VAL A 1 220 ? -14.799 -4.202 16.202 1.00 98.06 220 VAL A CA 1
ATOM 1776 C C . VAL A 1 220 ? -14.656 -5.094 17.437 1.00 98.06 220 VAL A C 1
ATOM 1778 O O . VAL A 1 220 ? -15.514 -5.087 18.320 1.00 98.06 220 VAL A O 1
ATOM 1781 N N . ILE A 1 221 ? -13.564 -5.850 17.550 1.00 97.06 221 ILE A N 1
ATOM 1782 C CA . ILE A 1 221 ? -13.343 -6.730 18.707 1.00 97.06 221 ILE A CA 1
ATOM 1783 C C . ILE A 1 221 ? -13.241 -5.912 20.001 1.00 97.06 221 ILE A C 1
ATOM 1785 O O . ILE A 1 221 ? -13.784 -6.302 21.040 1.00 97.06 221 ILE A O 1
ATOM 1789 N N . ASP A 1 222 ? -12.548 -4.778 19.954 1.00 97.19 222 ASP A N 1
ATOM 1790 C CA . ASP A 1 222 ? -12.373 -3.902 21.106 1.00 97.19 222 ASP A CA 1
ATOM 1791 C C . ASP A 1 222 ? -13.698 -3.265 21.550 1.00 97.19 222 ASP A C 1
ATOM 1793 O O . ASP A 1 222 ? -14.016 -3.298 22.742 1.00 97.19 222 ASP A O 1
ATOM 1797 N N . VAL A 1 223 ? -14.541 -2.798 20.618 1.00 97.75 223 VAL A N 1
ATOM 1798 C CA . VAL A 1 223 ? -15.837 -2.212 20.993 1.00 97.75 223 VAL A CA 1
ATOM 1799 C C . VAL A 1 223 ? -16.791 -3.251 21.584 1.00 97.75 223 VAL A C 1
ATOM 1801 O O . VAL A 1 223 ? -17.526 -2.944 22.521 1.00 97.75 223 VAL A O 1
ATOM 1804 N N . VAL A 1 224 ? -16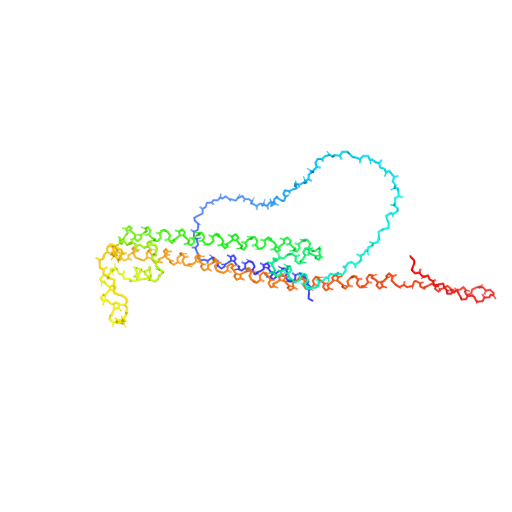.750 -4.507 21.122 1.00 97.31 224 VAL A N 1
ATOM 1805 C CA . VAL A 1 224 ? -17.538 -5.599 21.723 1.00 97.31 224 VAL A CA 1
ATOM 1806 C C . VAL A 1 224 ? -17.191 -5.759 23.205 1.00 97.31 224 VAL A C 1
ATOM 1808 O O . VAL A 1 224 ? -18.082 -5.941 24.041 1.00 97.31 224 VAL A O 1
ATOM 1811 N N . ARG A 1 225 ? -15.901 -5.675 23.552 1.00 95.81 225 ARG A N 1
ATOM 1812 C CA . ARG A 1 225 ? -15.438 -5.749 24.945 1.00 95.81 225 ARG A CA 1
ATOM 1813 C C . ARG A 1 225 ? -15.885 -4.528 25.745 1.00 95.81 225 ARG A C 1
ATOM 1815 O O . ARG A 1 225 ? -16.359 -4.696 26.869 1.00 95.81 225 ARG A O 1
ATOM 1822 N N . ASP A 1 226 ? -15.796 -3.334 25.161 1.00 95.62 226 ASP A N 1
ATOM 1823 C CA . ASP A 1 226 ? -16.229 -2.097 25.814 1.00 95.62 226 ASP A CA 1
ATOM 1824 C C . ASP A 1 226 ? -17.739 -2.099 26.098 1.00 95.62 226 ASP A C 1
ATOM 1826 O O . ASP A 1 226 ? -18.133 -1.871 27.239 1.00 95.62 226 ASP A O 1
ATOM 1830 N N . VAL A 1 227 ? -18.584 -2.472 25.127 1.00 96.00 227 VAL A N 1
ATOM 1831 C CA . VAL A 1 227 ? -20.044 -2.593 25.316 1.00 96.00 227 VAL A CA 1
ATOM 1832 C C . VAL A 1 227 ? -20.378 -3.562 26.449 1.00 96.00 227 VAL A C 1
ATOM 1834 O O . VAL A 1 227 ? -21.217 -3.257 27.296 1.00 96.00 227 VAL A O 1
ATOM 1837 N N . ARG A 1 228 ? -19.736 -4.738 26.488 1.00 93.81 228 ARG A N 1
ATOM 1838 C CA . ARG A 1 228 ? -19.978 -5.742 27.540 1.00 93.81 228 ARG A CA 1
ATOM 1839 C C . ARG A 1 228 ? -19.594 -5.217 28.922 1.00 93.81 228 ARG A C 1
ATOM 1841 O O . ARG A 1 228 ? -20.335 -5.434 29.877 1.00 93.81 228 ARG A O 1
ATOM 1848 N N . SER A 1 229 ? -18.458 -4.529 29.019 1.00 93.06 229 SER A N 1
ATOM 1849 C CA . SER A 1 229 ? -17.986 -3.922 30.265 1.00 93.06 229 SER A CA 1
ATOM 1850 C C . SER A 1 229 ? -18.941 -2.834 30.760 1.00 93.06 229 SER A C 1
ATOM 1852 O O . SER A 1 229 ? -19.370 -2.875 31.912 1.00 93.06 229 SER A O 1
ATOM 1854 N N . GLU A 1 230 ? -19.341 -1.906 29.887 1.00 92.12 230 GLU A N 1
ATOM 1855 C CA . GLU A 1 230 ? -20.243 -0.812 30.261 1.00 92.12 230 GLU A CA 1
ATOM 1856 C C . GLU A 1 230 ? -21.651 -1.314 30.605 1.00 92.12 230 GLU A C 1
ATOM 1858 O O . GLU A 1 230 ? -22.203 -0.939 31.638 1.00 92.12 230 GLU A O 1
ATOM 1863 N N . ASN A 1 231 ? -22.201 -2.256 29.833 1.00 91.44 231 ASN A N 1
ATOM 1864 C CA . ASN A 1 231 ? -23.504 -2.849 30.143 1.00 91.44 231 ASN A CA 1
ATOM 1865 C C . ASN A 1 231 ? -23.492 -3.641 31.464 1.00 91.44 231 ASN A C 1
ATOM 1867 O O . ASN A 1 231 ? -24.512 -3.677 32.152 1.00 91.44 231 ASN A O 1
ATOM 1871 N N . LYS A 1 232 ? -22.357 -4.249 31.848 1.00 90.06 232 LYS A N 1
ATOM 1872 C CA . LYS A 1 232 ? -22.211 -4.906 33.157 1.00 90.06 232 LYS A CA 1
ATOM 1873 C C . LYS A 1 232 ? -22.235 -3.892 34.302 1.00 90.06 232 LYS A C 1
ATOM 1875 O O . LYS A 1 232 ? -22.912 -4.145 35.288 1.00 90.06 232 LYS A O 1
ATOM 1880 N N . LYS A 1 233 ? -21.542 -2.754 34.168 1.00 87.75 233 LYS A N 1
ATOM 1881 C CA . LYS A 1 233 ? -21.556 -1.678 35.180 1.00 87.75 233 LYS A CA 1
ATOM 1882 C C . LYS A 1 233 ? -22.951 -1.085 35.362 1.00 87.75 233 LYS A C 1
ATOM 1884 O O . LYS A 1 233 ? -23.377 -0.840 36.483 1.00 87.75 233 LYS A O 1
ATOM 1889 N N . VAL A 1 234 ? -23.668 -0.891 34.256 1.00 83.88 234 VAL A N 1
ATOM 1890 C CA . VAL A 1 234 ? -25.074 -0.467 34.268 1.00 83.88 234 VAL A CA 1
ATOM 1891 C C . VAL A 1 234 ? -25.923 -1.462 35.057 1.00 83.88 234 VAL A C 1
ATOM 1893 O O . VAL A 1 234 ? -26.640 -1.050 35.963 1.00 83.88 234 VAL A O 1
ATOM 1896 N N . ALA A 1 235 ? -25.788 -2.763 34.781 1.00 78.38 235 ALA A N 1
ATOM 1897 C CA . ALA A 1 235 ? -26.526 -3.795 35.505 1.00 78.38 235 ALA A CA 1
ATOM 1898 C C . ALA A 1 235 ? -26.199 -3.808 37.008 1.00 78.38 235 ALA A C 1
ATOM 1900 O O . ALA A 1 235 ? -27.118 -3.814 37.817 1.00 78.38 235 ALA A O 1
ATOM 1901 N N . THR A 1 236 ? -24.918 -3.745 37.395 1.00 76.50 236 THR A N 1
ATOM 1902 C CA . THR A 1 236 ? -24.528 -3.735 38.817 1.00 76.50 236 THR A CA 1
ATOM 1903 C C . THR A 1 236 ? -25.021 -2.494 39.551 1.00 76.50 236 THR A C 1
ATOM 1905 O O . THR A 1 236 ? -25.470 -2.608 40.686 1.00 76.50 236 THR A O 1
ATOM 1908 N N . ASN A 1 237 ? -24.974 -1.323 38.908 1.00 71.75 237 ASN A N 1
ATOM 1909 C CA . ASN A 1 237 ? -25.448 -0.078 39.509 1.00 71.75 237 ASN A CA 1
ATOM 1910 C C . ASN A 1 237 ? -26.965 -0.113 39.734 1.00 71.75 237 ASN A C 1
ATOM 1912 O O . ASN A 1 237 ? -27.418 0.255 40.812 1.00 71.75 237 ASN A O 1
ATOM 1916 N N . ILE A 1 238 ? -27.737 -0.613 38.760 1.00 69.44 238 ILE A N 1
ATOM 1917 C CA . ILE A 1 238 ? -29.188 -0.809 38.913 1.00 69.44 238 ILE A CA 1
ATOM 1918 C C . ILE A 1 238 ? -29.472 -1.762 40.081 1.00 69.44 238 ILE A C 1
ATOM 1920 O O . ILE A 1 238 ? -30.247 -1.413 40.965 1.00 69.44 238 ILE A O 1
ATOM 1924 N N . SER A 1 239 ? -28.787 -2.910 40.145 1.00 62.97 239 SER A N 1
ATOM 1925 C CA . SER A 1 239 ? -28.959 -3.867 41.247 1.00 62.97 239 SER A CA 1
ATOM 1926 C C . SER A 1 239 ? -28.636 -3.259 42.617 1.00 62.97 239 SER A C 1
ATOM 1928 O O . SER A 1 239 ? -29.364 -3.506 43.567 1.00 62.97 239 SER A O 1
ATOM 1930 N N . SER A 1 240 ? -27.598 -2.420 42.722 1.00 58.41 240 SER A N 1
ATOM 1931 C CA . SER A 1 240 ? -27.246 -1.737 43.979 1.00 58.41 240 SER A CA 1
ATOM 1932 C C . SER A 1 240 ? -28.199 -0.600 44.374 1.00 58.41 240 SER A C 1
ATOM 1934 O O . SER A 1 240 ? -28.290 -0.269 45.552 1.00 58.41 240 SER A O 1
ATOM 1936 N N . VAL A 1 241 ? -28.910 0.001 43.412 1.00 58.88 241 VAL A N 1
ATOM 1937 C CA . VAL A 1 241 ? -29.964 0.998 43.679 1.00 58.88 241 VAL A CA 1
ATOM 1938 C C . VAL A 1 241 ? -31.268 0.312 44.115 1.00 58.88 241 VAL A C 1
ATOM 1940 O O . VAL A 1 241 ? -32.003 0.864 44.929 1.00 58.88 241 VAL A O 1
ATOM 1943 N N . GLU A 1 242 ? -31.534 -0.908 43.636 1.00 56.00 242 GLU A N 1
ATOM 1944 C CA . GLU A 1 242 ? -32.675 -1.740 44.057 1.00 56.00 242 GLU A CA 1
ATOM 1945 C C . GLU A 1 242 ? -32.452 -2.520 45.367 1.00 56.00 242 GLU A C 1
ATOM 1947 O O . GLU A 1 242 ? -33.399 -3.110 45.900 1.00 56.00 242 GLU A O 1
ATOM 1952 N N . GLU A 1 243 ? -31.239 -2.529 45.932 1.00 47.88 243 GLU A N 1
ATOM 1953 C CA . GLU A 1 243 ? -30.996 -3.133 47.244 1.00 47.88 243 GLU A CA 1
ATOM 1954 C C . GLU A 1 243 ? -31.733 -2.347 48.345 1.00 47.88 243 GLU A C 1
ATOM 1956 O O . GLU A 1 243 ? -31.270 -1.323 48.852 1.00 47.88 243 GLU A O 1
ATOM 1961 N N . LYS A 1 244 ? -32.903 -2.861 48.754 1.00 53.22 244 LYS A N 1
ATOM 1962 C CA . LYS A 1 244 ? -33.612 -2.440 49.971 1.00 53.22 244 LYS A CA 1
ATOM 1963 C C . LYS A 1 244 ? -32.629 -2.445 51.144 1.00 53.22 244 LYS A C 1
ATOM 1965 O O . LYS A 1 244 ? -32.142 -3.499 51.549 1.00 53.22 244 LYS A O 1
ATOM 1970 N N . LYS A 1 245 ? -32.359 -1.278 51.735 1.00 50.41 245 LYS A N 1
ATOM 1971 C CA . LYS A 1 245 ? -31.579 -1.200 52.977 1.00 50.41 245 LYS A CA 1
ATOM 1972 C C . LYS A 1 245 ? -32.394 -1.838 54.101 1.00 50.41 245 LYS A C 1
ATOM 1974 O O . LYS A 1 245 ? -33.440 -1.315 54.484 1.00 50.41 245 LYS A O 1
ATOM 1979 N N . TYR A 1 246 ? -31.910 -2.946 54.651 1.00 56.75 246 TYR A N 1
ATOM 1980 C CA . TYR A 1 246 ? -32.468 -3.545 55.861 1.00 56.75 246 TYR A CA 1
ATOM 1981 C C . TYR A 1 246 ? -31.641 -3.082 57.059 1.00 56.75 246 TYR A C 1
ATOM 1983 O O . TYR A 1 246 ? -30.435 -3.320 57.112 1.00 56.75 246 TYR A O 1
ATOM 1991 N N . LYS A 1 247 ? -32.273 -2.422 58.034 1.00 50.69 247 LYS A N 1
ATOM 1992 C CA . LYS A 1 247 ? -31.637 -2.129 59.324 1.00 50.69 247 LYS A CA 1
ATOM 1993 C C . LYS A 1 247 ? -32.301 -2.982 60.395 1.00 50.69 247 LYS A C 1
ATOM 1995 O O . LYS A 1 247 ? -33.473 -2.776 60.710 1.00 50.69 247 LYS A O 1
ATOM 2000 N N . LEU A 1 248 ? -31.542 -3.932 60.938 1.00 48.38 248 LEU A N 1
ATOM 2001 C CA . LEU A 1 248 ? -31.936 -4.707 62.107 1.00 48.38 248 LEU A CA 1
ATOM 2002 C C . LEU A 1 248 ? -31.320 -4.051 63.343 1.00 48.38 248 LEU A C 1
ATOM 2004 O O . LEU A 1 248 ? -30.106 -4.075 63.528 1.00 48.38 248 LEU A O 1
ATOM 2008 N N . SER A 1 249 ? -32.155 -3.432 64.170 1.00 53.69 249 SER A N 1
ATOM 2009 C CA . SER A 1 249 ? -31.741 -2.907 65.472 1.00 53.69 249 SER A CA 1
ATOM 2010 C C . SER A 1 249 ? -32.285 -3.810 66.570 1.00 53.69 249 SER A C 1
ATOM 2012 O O . SER A 1 249 ? -33.503 -3.947 66.706 1.00 53.69 249 SER A O 1
ATOM 2014 N N . ILE A 1 250 ? -31.377 -4.408 67.339 1.00 54.72 250 ILE A N 1
ATOM 2015 C CA . ILE A 1 250 ? -31.685 -5.217 68.518 1.00 54.72 250 ILE A CA 1
ATOM 2016 C C . ILE A 1 250 ? -31.237 -4.411 69.733 1.00 54.72 250 ILE A C 1
ATOM 2018 O O . ILE A 1 250 ? -30.073 -4.025 69.812 1.00 54.72 250 ILE A O 1
ATOM 2022 N N . ASN A 1 251 ? -32.158 -4.145 70.659 1.00 58.62 251 ASN A N 1
ATOM 2023 C CA . ASN A 1 251 ? -31.862 -3.432 71.900 1.00 58.62 251 ASN A CA 1
ATOM 2024 C C . ASN A 1 251 ? -31.987 -4.410 73.082 1.00 58.62 251 ASN A C 1
ATOM 2026 O O . ASN A 1 251 ? -33.088 -4.597 73.604 1.00 58.62 251 ASN A O 1
ATOM 2030 N N . PRO A 1 252 ? -30.893 -5.081 73.487 1.00 56.69 252 PRO A N 1
ATOM 2031 C CA . PRO A 1 252 ? -30.951 -6.178 74.456 1.00 56.69 252 PRO A CA 1
ATOM 2032 C C . PRO A 1 252 ? -31.198 -5.732 75.910 1.00 56.69 252 PRO A C 1
ATOM 2034 O O . PRO A 1 252 ? -31.403 -6.579 76.768 1.00 56.69 252 PRO A O 1
ATOM 2037 N N . LEU A 1 253 ? -31.196 -4.424 76.195 1.00 56.00 253 LEU A N 1
ATOM 2038 C CA . LEU A 1 253 ? -31.325 -3.847 77.547 1.00 56.00 253 LEU A CA 1
ATOM 2039 C C . LEU A 1 253 ? -32.714 -3.240 77.838 1.00 56.00 253 LEU A C 1
ATOM 2041 O O . LEU A 1 253 ? -32.913 -2.602 78.867 1.00 56.00 253 LEU A O 1
ATOM 2045 N N . SER A 1 254 ? -33.677 -3.407 76.931 1.00 59.28 254 SER A N 1
ATOM 2046 C CA . SER A 1 254 ? -35.057 -2.946 77.113 1.00 59.28 254 SER A CA 1
ATOM 2047 C C . SER A 1 254 ? -35.882 -3.993 77.869 1.00 59.28 254 SER A C 1
ATOM 2049 O O . SER A 1 254 ? -35.870 -5.163 77.493 1.00 59.28 254 SER A O 1
ATOM 2051 N N . ASN A 1 255 ? -36.673 -3.572 78.866 1.00 58.91 255 ASN A N 1
ATOM 2052 C CA . ASN A 1 255 ? -37.588 -4.437 79.639 1.00 58.91 255 ASN A CA 1
ATOM 2053 C C . ASN A 1 255 ? -38.665 -5.135 78.774 1.00 58.91 255 ASN A C 1
ATOM 2055 O O . ASN A 1 255 ? -39.373 -6.021 79.241 1.00 58.91 255 ASN A O 1
ATOM 2059 N N . THR A 1 256 ? -38.786 -4.740 77.503 1.00 56.09 256 THR A N 1
ATOM 2060 C CA . THR A 1 256 ? -39.485 -5.484 76.451 1.00 56.09 256 THR A CA 1
ATOM 2061 C C . THR A 1 256 ? -38.505 -5.691 75.298 1.00 56.09 256 THR A C 1
ATOM 2063 O O . THR A 1 256 ? -38.011 -4.723 74.718 1.00 56.09 256 THR A O 1
ATOM 2066 N N . THR A 1 257 ? -38.154 -6.930 74.963 1.00 50.81 257 THR A N 1
ATOM 2067 C CA . THR A 1 257 ? -37.268 -7.206 73.825 1.00 50.81 257 THR A CA 1
ATOM 2068 C C . THR A 1 257 ? -37.9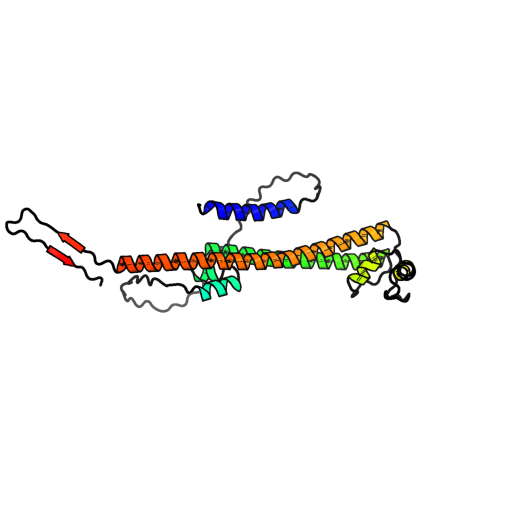64 -6.767 72.538 1.00 50.81 257 THR A C 1
ATOM 2070 O O . THR A 1 257 ? -38.889 -7.423 72.069 1.00 50.81 257 THR A O 1
ATOM 2073 N N . GLN A 1 258 ? -37.552 -5.635 71.970 1.00 57.97 258 GLN A N 1
ATOM 2074 C CA . GLN A 1 258 ? -38.135 -5.111 70.738 1.00 57.97 258 GLN A CA 1
ATOM 2075 C C . GLN A 1 258 ? -37.169 -5.354 69.583 1.00 57.97 258 GLN A C 1
ATOM 2077 O O . GLN A 1 258 ? -36.109 -4.732 69.489 1.00 57.97 258 GLN A O 1
ATOM 2082 N N . VAL A 1 259 ? -37.546 -6.272 68.696 1.00 62.31 259 VAL A N 1
ATOM 2083 C CA . VAL A 1 259 ? -36.900 -6.440 67.394 1.00 62.31 259 VAL A CA 1
ATOM 2084 C C . VAL A 1 259 ? -37.611 -5.510 66.421 1.00 62.31 259 VAL A C 1
ATOM 2086 O O . VAL A 1 259 ? -38.771 -5.734 66.081 1.00 62.31 259 VAL A O 1
ATOM 2089 N N . LYS A 1 260 ? -36.935 -4.445 65.979 1.00 63.78 260 LYS A N 1
ATOM 2090 C CA . LYS A 1 260 ? -37.481 -3.526 64.973 1.00 63.78 260 LYS A CA 1
ATOM 2091 C C . LYS A 1 260 ? -36.794 -3.774 63.635 1.00 63.78 260 LYS A C 1
ATOM 2093 O O . LYS A 1 260 ? -35.621 -3.441 63.469 1.00 63.78 260 LYS A O 1
ATOM 2098 N N . LEU A 1 261 ? -37.534 -4.348 62.687 1.00 59.56 261 LEU A N 1
ATOM 2099 C CA . LEU A 1 261 ? -37.132 -4.437 61.285 1.00 59.56 261 LEU A CA 1
ATOM 2100 C C . LEU A 1 261 ? -37.707 -3.228 60.549 1.00 59.56 261 LEU A C 1
ATOM 2102 O O . LEU A 1 261 ? -38.920 -3.109 60.398 1.00 59.56 261 LEU A O 1
ATOM 2106 N N . THR A 1 262 ? -36.841 -2.318 60.110 1.00 63.28 262 THR A N 1
ATOM 2107 C CA . THR A 1 262 ? -37.262 -1.184 59.277 1.00 63.28 262 THR A CA 1
ATOM 2108 C C . THR A 1 262 ? -36.849 -1.463 57.838 1.00 63.28 262 THR A C 1
ATOM 2110 O O . THR A 1 262 ? -35.662 -1.649 57.564 1.00 63.28 262 THR A O 1
ATOM 2113 N N . ILE A 1 263 ? -37.834 -1.528 56.941 1.00 61.59 263 ILE A N 1
ATOM 2114 C CA . ILE A 1 263 ? -37.634 -1.703 55.501 1.00 61.59 263 ILE A CA 1
ATOM 2115 C C . ILE A 1 263 ? -37.732 -0.320 54.871 1.00 61.59 263 ILE A C 1
ATOM 2117 O O . ILE A 1 263 ? -38.786 0.310 54.942 1.00 61.59 263 ILE A O 1
ATOM 2121 N N . TYR A 1 264 ? -36.646 0.147 54.264 1.00 60.38 264 TYR A N 1
ATOM 2122 C CA . TYR A 1 264 ? -36.670 1.376 53.480 1.00 60.38 264 TYR A CA 1
ATOM 2123 C C . TYR A 1 264 ? -37.003 1.019 52.029 1.00 60.38 264 TYR A C 1
ATOM 2125 O O . TYR A 1 264 ? -36.192 0.353 51.378 1.00 60.38 264 TYR A O 1
ATOM 2133 N N . PRO A 1 265 ? -38.185 1.387 51.513 1.00 49.00 265 PRO A N 1
ATOM 2134 C CA . PRO A 1 265 ? -38.398 1.387 50.073 1.00 49.00 265 PRO A CA 1
ATOM 2135 C C . PRO A 1 265 ? -37.476 2.434 49.428 1.00 49.00 265 PRO A C 1
ATOM 2137 O O . PRO A 1 265 ? -37.209 3.487 50.008 1.00 49.00 265 PRO A O 1
ATOM 2140 N N . SER A 1 266 ? -36.951 2.114 48.250 1.00 50.50 266 SER A N 1
ATOM 2141 C CA . SER A 1 266 ? -36.256 3.069 47.395 1.00 50.50 266 SER A CA 1
ATOM 2142 C C . SER A 1 266 ? -37.301 4.016 46.801 1.00 50.50 266 SER A C 1
ATOM 2144 O O . SER A 1 266 ? -38.104 3.598 45.968 1.00 50.50 266 SER A O 1
ATOM 2146 N N . PHE A 1 267 ? -37.333 5.260 47.280 1.00 50.69 267 PHE A N 1
ATOM 2147 C CA . PHE A 1 267 ? -37.989 6.373 46.590 1.00 50.69 267 PHE A CA 1
ATOM 2148 C C . PHE A 1 267 ? -36.909 7.250 45.966 1.00 50.69 267 PHE A C 1
ATOM 2150 O O . PHE A 1 267 ? -35.894 7.484 46.667 1.00 50.69 267 PHE A O 1
#

Foldseek 3Di:
DDPVVVVVVVVVVVVVVVVVVPPDPPDDDDDDPDDPPDPPDPPPDDPDDDDDDDDDDDDPDPPPPPPPLDADDLVVLLVLLLVAQLRSCVSLVNVVRSVVSNVLLVVLVVLLVVLLVQLVVLVVVLQVLQCVFWVARCPPNDVVLLVLVLPAQWLVRCQVVVCVVPVPDDRDDPDSHSTTHGPDPVSSVVSVVSNVSSVVSNVSSVVSVVVNNVSSVVSSVVSSVSSVVSNVVSVVVVVVLQPFDWDFDFDPPDPDGDTDTDTDGRD

Sequence (267 aa):
MKMKNIQTIFSYIIFLFIVSSASAVELAEEPIQSRLQSNILFADESWEIGDSKTEENTKSDDIQYSSQTKKYSLGKAVLYSALLPGLGQRYVGKSTKSKVYFASEALTWAGYAAFSLMGKWKKDDLIDYAAVHASAQLEGKDDQFLDYVGFYNSLDEFNTLGRVTDRDREYYQSTAEFYWQWDSATNRETYKDIKNSSKEAYRRADFMIVIAIVNRLVSVIDVVRDVRSENKKVATNISSVEEKKYKLSINPLSNTTQVKLTIYPSF

Radius of gyration: 34.49 Å; chains: 1; bounding box: 67×58×116 Å